Protein AF-A0A7J7RRI1-F1 (afdb_monomer)

Foldseek 3Di:
DQDPVNVVVVVVVVVPPDDWDKDWAFAQGKDKDKDFDAFFKKKKKWKAWPDDFPLFKWKWKAAPVRDTPDTDGGHRIDMDMDTRHHGGMIMIMIGNHPGDDGIIMMTMDMDIGDHPPVVCVVVVVVVVVVVVVVVVVVVVVVVVVVVVVVVVVVVVVVVVVVVVVVVVVVVVVVVVVVVVVVVVVVVVPPDD

pLDDT: mean 86.84, std 11.67, range [47.91, 97.19]

Nearest PDB structures (foldseek):
  5azw-assembly1_B  TM=9.897E-01  e=6.422E-16  Homo sapiens
  5gu5-assembly1_A  TM=8.751E-01  e=1.717E-10  Mus musculus
  7rrm-assembly2_B-2  TM=8.701E-01  e=2.330E-09  Homo sapiens
  4tlg-assembly1_A  TM=8.158E-01  e=1.418E-06  Homo sapiens
  1sfp-assembly1_A-2  TM=5.137E-01  e=2.852E-03  Bos taurus

Secondary structure (DSSP, 8-state):
---HHHHHHHHHHHHTT---EEEEE-TT-EEEEEEEE-TT-EEEEEEEEEESTTS-EEEEEE-TTS-EEEEEEEESEEEEEEE-SSSEEEEEEEE-SS--SSPEEEEEEEEE-----TTTHHHHHHHHHHHHHHHHHHHHHHHHHHHHHHHHHHHHHHHHHHHHHHHHHHHHHHHHHHHHHHHHHHHTT---

Solvent-accessible surface area (backbone atoms only — not comparable to full-atom values): 10637 Å² total; per-residue (Å²): 133,88,49,74,66,58,54,52,51,52,53,54,57,65,70,70,69,79,81,76,48,71,46,77,34,43,54,64,32,70,49,73,47,78,48,77,46,52,48,59,17,37,37,33,44,39,41,36,46,76,42,40,78,89,38,53,37,28,40,38,32,28,41,67,84,71,44,75,77,44,78,43,77,65,41,39,60,53,77,51,74,50,61,34,88,53,67,38,47,34,37,46,32,43,34,30,76,86,50,67,93,46,49,32,33,35,37,44,48,81,48,78,52,77,54,79,51,88,78,50,50,67,54,51,49,50,52,49,52,53,53,50,52,53,52,51,53,51,52,54,51,50,53,53,50,48,54,51,51,50,55,53,48,56,59,48,50,56,53,52,54,52,52,54,51,53,51,52,51,53,52,52,52,49,53,53,48,52,51,50,52,54,53,53,60,59,64,74,60,79,68,134

InterPro domains:
  IPR009038 GOLD domain [PF01105] (23-187)
  IPR009038 GOLD domain [PS50866] (30-112)
  IPR009038 GOLD domain [SM01190] (20-187)
  IPR015720 Transmembrane emp24 domain-containing protein [PTHR22811] (7-186)
  IPR036598 GOLD domain superfamily [SSF101576] (28-115)

Structure (mmCIF, N/CA/C/O backbone):
data_AF-A0A7J7RRI1-F1
#
_entry.id   AF-A0A7J7RRI1-F1
#
loop_
_atom_site.group_PDB
_atom_site.id
_atom_site.type_symbol
_atom_site.label_atom_id
_atom_site.label_alt_id
_atom_site.label_comp_id
_atom_site.label_asym_id
_atom_site.label_entity_id
_atom_site.label_seq_id
_atom_site.pdbx_PDB_ins_code
_atom_site.Cartn_x
_atom_site.Cartn_y
_atom_site.Cartn_z
_atom_site.occupancy
_atom_site.B_iso_or_equiv
_atom_site.auth_seq_id
_atom_site.auth_comp_id
_atom_site.auth_asym_id
_atom_site.auth_atom_id
_atom_site.pdbx_PDB_model_num
ATOM 1 N N . MET A 1 1 ? 6.558 -9.139 -29.303 1.00 56.22 1 MET A N 1
ATOM 2 C CA . MET A 1 1 ? 5.484 -8.358 -29.946 1.00 56.22 1 MET A CA 1
ATOM 3 C C . MET A 1 1 ? 4.219 -8.722 -29.182 1.00 56.22 1 MET A C 1
ATOM 5 O O . MET A 1 1 ? 3.696 -9.797 -29.422 1.00 56.22 1 MET A O 1
ATOM 9 N N . VAL A 1 2 ? 3.852 -7.947 -28.155 1.00 57.34 2 VAL A N 1
ATOM 10 C CA . VAL A 1 2 ? 2.664 -8.244 -27.329 1.00 57.34 2 VAL A CA 1
ATOM 11 C C . VAL A 1 2 ? 1.441 -7.952 -28.186 1.00 57.34 2 VAL A C 1
ATOM 13 O O . VAL A 1 2 ? 1.336 -6.867 -28.761 1.00 57.34 2 VAL A O 1
ATOM 16 N N . THR A 1 3 ? 0.579 -8.943 -28.365 1.00 82.62 3 THR A N 1
ATOM 17 C CA . THR A 1 3 ? -0.578 -8.817 -29.254 1.00 82.62 3 THR A CA 1
ATOM 18 C C . THR A 1 3 ? -1.669 -7.974 -28.591 1.00 82.62 3 THR A C 1
ATOM 20 O O . THR A 1 3 ? -1.826 -7.969 -27.373 1.00 82.62 3 THR A O 1
ATOM 23 N N . LEU A 1 4 ? -2.458 -7.253 -29.391 1.00 77.38 4 LEU A N 1
ATOM 24 C CA . LEU A 1 4 ? -3.583 -6.435 -28.909 1.00 77.38 4 LEU A CA 1
ATOM 25 C C . LEU A 1 4 ? -4.586 -7.259 -28.077 1.00 77.38 4 LEU A C 1
ATOM 27 O O . LEU A 1 4 ? -5.183 -6.738 -27.141 1.00 77.38 4 LEU A O 1
ATOM 31 N N . ALA A 1 5 ? -4.709 -8.556 -28.382 1.00 78.50 5 ALA A N 1
ATOM 32 C CA . ALA A 1 5 ? -5.510 -9.511 -27.623 1.00 78.50 5 ALA A CA 1
ATOM 33 C C . ALA A 1 5 ? -4.953 -9.763 -26.210 1.00 78.50 5 ALA A C 1
ATOM 35 O O . ALA A 1 5 ? -5.722 -9.762 -25.254 1.00 78.50 5 ALA A O 1
ATOM 36 N N . GLU A 1 6 ? -3.633 -9.910 -26.052 1.00 78.12 6 GLU A N 1
ATOM 37 C CA . GLU A 1 6 ? -2.996 -10.062 -24.733 1.00 78.12 6 GLU A CA 1
ATOM 38 C C . GLU A 1 6 ? -3.187 -8.812 -23.866 1.00 78.12 6 GLU A C 1
ATOM 40 O O . GLU A 1 6 ? -3.461 -8.932 -22.674 1.00 78.12 6 GLU A O 1
ATOM 45 N N . LEU A 1 7 ? -3.123 -7.616 -24.464 1.00 79.94 7 LEU A N 1
ATOM 46 C CA . LEU A 1 7 ? -3.363 -6.358 -23.750 1.00 79.94 7 LEU A CA 1
ATOM 47 C C . LEU A 1 7 ? -4.818 -6.246 -23.254 1.00 79.94 7 LEU A C 1
ATOM 49 O O . LEU A 1 7 ? -5.064 -5.784 -22.141 1.00 79.94 7 LEU A O 1
ATOM 53 N N . LEU A 1 8 ? -5.779 -6.695 -24.068 1.00 81.69 8 LEU A N 1
ATOM 54 C CA . LEU A 1 8 ? -7.211 -6.647 -23.755 1.00 81.69 8 LEU A CA 1
ATOM 55 C C . LEU A 1 8 ? -7.595 -7.658 -22.665 1.00 81.69 8 LEU A C 1
ATOM 57 O O . LEU A 1 8 ? -8.397 -7.343 -21.789 1.00 81.69 8 LEU A O 1
ATOM 61 N N . VAL A 1 9 ? -6.976 -8.843 -22.683 1.00 83.50 9 VAL A N 1
ATOM 62 C CA . VAL A 1 9 ? -7.132 -9.862 -21.634 1.00 83.50 9 VAL A CA 1
ATOM 63 C C . VAL A 1 9 ? -6.538 -9.378 -20.309 1.00 83.50 9 VAL A C 1
ATOM 65 O O . VAL A 1 9 ? -7.174 -9.545 -19.270 1.00 83.50 9 VAL A O 1
ATOM 68 N N . LEU A 1 10 ? -5.372 -8.720 -20.333 1.00 79.12 10 LEU A N 1
ATOM 69 C CA . LEU A 1 10 ? -4.776 -8.136 -19.126 1.00 79.12 10 LEU A CA 1
ATOM 70 C C . LEU A 1 10 ? -5.674 -7.049 -18.519 1.00 79.12 10 LEU A C 1
ATOM 72 O O . LEU A 1 10 ? -5.890 -7.028 -17.310 1.00 79.12 10 LEU A O 1
ATOM 76 N N . LEU A 1 11 ? -6.225 -6.168 -19.359 1.00 77.88 11 LEU A N 1
ATOM 77 C CA . LEU A 1 11 ? -7.100 -5.078 -18.923 1.00 77.88 11 LEU A CA 1
ATOM 78 C C . LEU A 1 11 ? -8.423 -5.599 -18.334 1.00 77.88 11 LEU A C 1
ATOM 80 O O . LEU A 1 11 ? -8.891 -5.085 -17.322 1.00 77.88 11 LEU A O 1
ATOM 84 N N . ALA A 1 12 ? -9.000 -6.646 -18.930 1.00 77.56 12 ALA A N 1
ATOM 85 C CA . ALA A 1 12 ? -10.197 -7.302 -18.407 1.00 77.56 12 ALA A CA 1
ATOM 86 C C . ALA A 1 12 ? -9.931 -8.025 -17.073 1.00 77.56 12 ALA A C 1
ATOM 88 O O . ALA A 1 12 ? -10.764 -7.964 -16.171 1.00 77.56 12 ALA A O 1
ATOM 89 N N . ALA A 1 13 ? -8.760 -8.653 -16.915 1.00 75.44 13 ALA A N 1
ATOM 90 C CA . ALA A 1 13 ? -8.357 -9.288 -15.660 1.00 75.44 13 ALA A CA 1
ATOM 91 C C . ALA A 1 13 ? -8.158 -8.267 -14.523 1.00 75.44 13 ALA A C 1
ATOM 93 O O . ALA A 1 13 ? -8.528 -8.541 -13.386 1.00 75.44 13 ALA A O 1
ATOM 94 N N . LEU A 1 14 ? -7.637 -7.075 -14.835 1.00 69.00 14 LEU A N 1
ATOM 95 C CA . LEU A 1 14 ? -7.469 -5.967 -13.882 1.00 69.00 14 LEU A CA 1
ATOM 96 C C . LEU A 1 14 ? -8.801 -5.371 -13.394 1.00 69.00 14 LEU A C 1
ATOM 98 O O . LEU A 1 14 ? -8.876 -4.886 -12.270 1.00 69.00 14 LEU A O 1
ATOM 102 N N . LEU A 1 15 ? -9.857 -5.406 -14.212 1.00 64.88 15 LEU A N 1
ATOM 103 C CA . LEU A 1 15 ? -11.183 -4.896 -13.834 1.00 64.88 15 LEU A CA 1
ATOM 104 C C . LEU A 1 15 ? -11.967 -5.862 -12.928 1.00 64.88 15 LEU A C 1
ATOM 106 O O . LEU A 1 15 ? -12.898 -5.439 -12.249 1.00 64.88 15 LEU A O 1
ATOM 110 N N . ALA A 1 16 ? -11.593 -7.143 -12.890 1.00 61.12 16 ALA A N 1
ATOM 111 C CA . ALA A 1 16 ? -12.317 -8.177 -12.151 1.00 61.12 16 ALA A CA 1
ATOM 112 C C . ALA A 1 16 ? -11.928 -8.287 -10.661 1.00 61.12 16 ALA A C 1
ATOM 114 O O . ALA A 1 16 ? -12.503 -9.101 -9.943 1.00 61.12 16 ALA A O 1
ATOM 115 N N . THR A 1 17 ? -10.958 -7.504 -10.176 1.00 57.72 17 THR A N 1
ATOM 116 C CA . THR A 1 17 ? -10.368 -7.695 -8.835 1.00 57.72 17 THR A CA 1
ATOM 117 C C . THR A 1 17 ? -10.965 -6.827 -7.726 1.00 57.72 17 THR A C 1
ATOM 119 O O . THR A 1 17 ? -10.459 -6.847 -6.607 1.00 57.72 17 THR A O 1
ATOM 122 N N . ALA A 1 18 ? -12.035 -6.072 -7.981 1.00 58.81 18 ALA A N 1
ATOM 123 C CA . ALA A 1 18 ? -12.697 -5.287 -6.939 1.00 58.81 18 ALA A CA 1
ATOM 124 C C . ALA A 1 18 ? -13.813 -6.105 -6.264 1.00 58.81 18 ALA A C 1
ATOM 126 O O . ALA A 1 18 ? -14.978 -6.029 -6.645 1.00 58.81 18 ALA A O 1
ATOM 127 N N . SER A 1 19 ? -13.446 -6.909 -5.264 1.00 58.34 19 SER A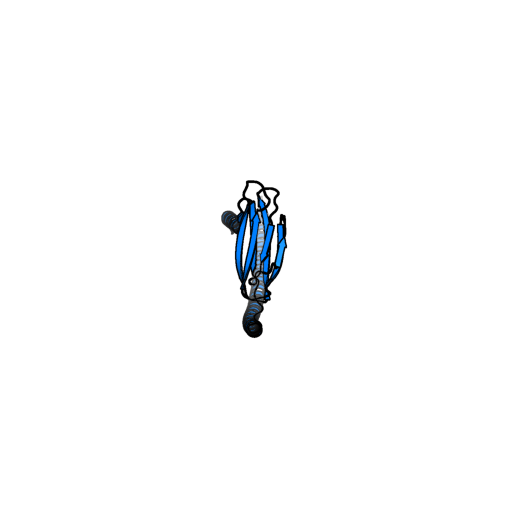 N 1
ATOM 128 C CA . SER A 1 19 ? -14.403 -7.572 -4.370 1.00 58.34 19 SER A CA 1
ATOM 129 C C . SER A 1 19 ? -14.669 -6.671 -3.164 1.00 58.34 19 SER A C 1
ATOM 131 O O . SER A 1 19 ? -13.837 -6.594 -2.263 1.00 58.34 19 SER A O 1
ATOM 133 N N . GLY A 1 20 ? -15.810 -5.985 -3.148 1.00 64.50 20 GLY A N 1
ATOM 134 C CA . GLY A 1 20 ? -16.337 -5.329 -1.947 1.00 64.50 20 GLY A CA 1
ATOM 135 C C . GLY A 1 20 ? -17.269 -6.276 -1.194 1.00 64.50 20 GLY A C 1
ATOM 136 O O . GLY A 1 20 ? -18.023 -7.019 -1.825 1.00 64.50 20 GLY A O 1
ATOM 137 N N . TYR A 1 21 ? -17.231 -6.270 0.139 1.00 77.31 21 TYR A N 1
ATOM 138 C CA . TYR A 1 21 ? -18.253 -6.957 0.927 1.00 77.31 21 TYR A CA 1
ATOM 139 C C . TYR A 1 21 ? -19.493 -6.073 0.999 1.00 77.31 21 TYR A C 1
ATOM 141 O O . TYR A 1 21 ? -19.416 -4.931 1.449 1.00 77.31 21 TYR A O 1
ATOM 149 N N . PHE A 1 22 ? -20.626 -6.614 0.557 1.00 88.62 22 PHE A N 1
ATOM 150 C CA . PHE A 1 22 ? -21.933 -5.979 0.671 1.00 88.62 22 PHE A CA 1
ATOM 151 C C . PHE A 1 22 ? -22.800 -6.804 1.610 1.00 88.62 22 PHE A C 1
ATOM 153 O O . PHE A 1 22 ? -22.872 -8.027 1.480 1.00 88.62 22 PHE A O 1
ATOM 160 N N . VAL A 1 23 ? -23.479 -6.133 2.533 1.00 92.38 23 VAL A N 1
ATOM 161 C CA . VAL A 1 23 ? -24.484 -6.744 3.402 1.00 92.38 23 VAL A CA 1
ATOM 162 C C . VAL A 1 23 ? -25.810 -6.019 3.226 1.00 92.38 23 VAL A C 1
ATOM 164 O O . VAL A 1 23 ? -25.856 -4.790 3.189 1.00 92.38 23 VAL A O 1
ATOM 167 N N . SER A 1 24 ? -26.887 -6.789 3.092 1.00 92.06 24 SER A N 1
ATOM 168 C CA . SER A 1 24 ? -28.255 -6.280 3.104 1.00 92.06 24 SER A CA 1
ATOM 169 C C . SER A 1 24 ? -28.819 -6.385 4.519 1.00 92.06 24 SER A C 1
ATOM 171 O O . SER A 1 24 ? -29.001 -7.493 5.016 1.00 92.06 24 SER A O 1
ATOM 173 N N . ILE A 1 25 ? -29.104 -5.251 5.157 1.00 92.94 25 ILE A N 1
ATOM 174 C CA . ILE A 1 25 ? -29.747 -5.192 6.472 1.00 92.94 25 ILE A CA 1
ATOM 175 C C . ILE A 1 25 ? -31.236 -4.902 6.284 1.00 92.94 25 ILE A C 1
ATOM 177 O O . ILE A 1 25 ? -31.615 -3.815 5.831 1.00 92.94 25 ILE A O 1
ATOM 181 N N . ASP A 1 26 ? -32.081 -5.862 6.651 1.00 91.25 26 ASP A N 1
ATOM 182 C CA . ASP A 1 26 ? -33.537 -5.732 6.587 1.00 91.25 26 ASP A CA 1
ATOM 183 C C . ASP A 1 26 ? -34.076 -4.607 7.486 1.00 91.25 26 ASP A C 1
ATOM 185 O O . ASP A 1 26 ? -33.399 -4.079 8.373 1.00 91.25 26 ASP A O 1
ATOM 189 N N . ALA A 1 27 ? -35.326 -4.202 7.253 1.00 88.75 27 ALA A N 1
ATOM 190 C CA . ALA A 1 27 ? -35.983 -3.202 8.086 1.00 88.75 27 ALA A CA 1
ATOM 191 C C . ALA A 1 27 ? -36.083 -3.691 9.541 1.00 88.75 27 ALA A C 1
ATOM 193 O O . ALA A 1 27 ? -36.594 -4.777 9.806 1.00 88.75 27 ALA A O 1
ATOM 194 N N . HIS A 1 28 ? -35.614 -2.868 10.482 1.00 87.81 28 HIS A N 1
ATOM 195 C CA . HIS A 1 28 ? -35.584 -3.166 11.921 1.00 87.81 28 HIS A CA 1
ATOM 196 C C . HIS A 1 28 ? -34.698 -4.363 12.303 1.00 87.81 28 HIS A C 1
ATOM 198 O O . HIS A 1 28 ? -34.799 -4.863 13.424 1.00 87.81 28 HIS A O 1
ATOM 204 N N . ALA A 1 29 ? -33.815 -4.794 11.400 1.00 91.12 29 ALA A N 1
ATOM 205 C CA . ALA A 1 29 ? -32.800 -5.800 11.668 1.00 91.12 29 ALA A CA 1
ATOM 206 C C . ALA A 1 29 ? -31.446 -5.157 12.013 1.00 91.12 29 ALA A C 1
ATOM 208 O O . ALA A 1 29 ? -31.208 -3.963 11.792 1.00 91.12 29 ALA A O 1
ATOM 209 N N . GLU A 1 30 ? -30.562 -5.977 12.572 1.00 92.81 30 GLU A N 1
ATOM 210 C CA . GLU A 1 30 ? -29.178 -5.644 12.887 1.00 92.81 30 GLU A CA 1
ATOM 211 C C . GLU A 1 30 ? -28.296 -6.817 12.454 1.00 92.81 30 GLU A C 1
ATOM 213 O O . GLU A 1 30 ? -28.550 -7.953 12.849 1.00 92.81 30 GLU A O 1
ATOM 218 N N . GLU A 1 31 ? -27.275 -6.535 11.648 1.00 94.81 31 GLU A N 1
ATOM 219 C CA . GLU A 1 31 ? -26.305 -7.524 11.173 1.00 94.81 31 GLU A CA 1
ATOM 220 C C . GLU A 1 31 ? -24.954 -7.272 11.834 1.00 94.81 31 GLU A C 1
ATOM 222 O O . GLU A 1 31 ? -24.456 -6.144 11.828 1.00 94.81 31 GLU A O 1
ATOM 227 N N . CYS A 1 32 ? -24.360 -8.319 12.410 1.00 95.25 32 CYS A N 1
ATOM 228 C CA . CYS A 1 32 ? -23.135 -8.209 13.197 1.00 95.25 32 CYS A CA 1
ATOM 229 C C . CYS A 1 32 ? -22.028 -9.130 12.680 1.00 95.25 32 CYS A C 1
ATOM 231 O O . CYS A 1 32 ? -22.229 -10.326 12.473 1.00 95.25 32 CYS A O 1
ATOM 233 N N . PHE A 1 33 ? -20.826 -8.572 12.589 1.00 95.31 33 PHE A N 1
ATOM 234 C CA . PHE A 1 33 ? -19.598 -9.251 12.196 1.00 95.31 33 PHE A CA 1
ATOM 235 C C . PHE A 1 33 ? -18.647 -9.342 13.385 1.00 95.31 33 PHE A C 1
ATOM 237 O O . PHE A 1 33 ? -18.590 -8.438 14.221 1.00 95.31 33 PHE A O 1
ATOM 244 N N . PHE A 1 34 ? -17.907 -10.444 13.472 1.00 94.88 34 PHE A N 1
ATOM 245 C CA . PHE A 1 34 ? -17.096 -10.780 14.636 1.00 94.88 34 PHE A CA 1
ATOM 246 C C . PHE A 1 34 ? -15.657 -11.039 14.224 1.00 94.88 34 PHE A C 1
ATOM 248 O O . PHE A 1 34 ? -15.413 -11.901 13.387 1.00 94.88 34 PHE A O 1
ATOM 255 N N . GLU A 1 35 ? -14.716 -10.361 14.876 1.00 94.19 35 GLU A N 1
ATOM 256 C CA . GLU A 1 35 ? -13.288 -10.556 14.637 1.00 94.19 35 GLU A CA 1
ATOM 257 C C . GLU A 1 35 ? -12.541 -10.820 15.933 1.00 94.19 35 GLU A C 1
ATOM 259 O O . GLU A 1 35 ? -12.689 -10.094 16.918 1.00 94.19 35 GLU A O 1
ATOM 264 N N . ARG A 1 36 ? -11.728 -11.879 15.945 1.00 93.75 36 ARG A N 1
ATOM 265 C CA . ARG A 1 36 ? -10.943 -12.264 17.118 1.00 93.75 36 ARG A CA 1
ATOM 266 C C . ARG A 1 36 ? -9.516 -11.765 16.970 1.00 93.75 36 ARG A C 1
ATOM 268 O O . ARG A 1 36 ? -8.773 -12.255 16.126 1.00 93.75 36 ARG A O 1
ATOM 275 N N . VAL A 1 37 ? -9.116 -10.853 17.849 1.00 93.00 37 VAL A N 1
ATOM 276 C CA . VAL A 1 37 ? -7.788 -10.231 17.817 1.00 93.00 37 VAL A CA 1
ATOM 277 C C . VAL A 1 37 ? -7.121 -10.248 19.188 1.00 93.00 37 VAL A C 1
ATOM 279 O O . VAL A 1 37 ? -7.765 -10.422 20.225 1.00 93.00 37 VAL A O 1
ATOM 282 N N . THR A 1 38 ? -5.804 -10.077 19.184 1.00 91.25 38 THR A N 1
ATOM 283 C CA . THR A 1 38 ? -4.992 -9.885 20.390 1.00 91.25 38 THR A CA 1
ATOM 284 C C . THR A 1 38 ? -4.903 -8.404 20.756 1.00 91.25 38 THR A C 1
ATOM 286 O O . THR A 1 38 ? -5.062 -7.527 19.904 1.00 91.25 38 THR A O 1
ATOM 289 N N . SER A 1 39 ? -4.606 -8.103 22.012 1.00 89.50 39 SER A N 1
ATOM 290 C CA . SER A 1 39 ? -4.399 -6.754 22.525 1.00 89.50 39 SER A CA 1
ATOM 291 C C . SER A 1 39 ? -3.280 -6.048 21.754 1.00 89.50 39 SER A C 1
ATOM 293 O O . SER A 1 39 ? -2.279 -6.650 21.362 1.00 89.50 39 SER A O 1
ATOM 295 N N . GLY A 1 40 ? -3.477 -4.761 21.479 1.00 86.75 40 GLY A N 1
ATOM 296 C CA . GLY A 1 40 ? -2.564 -3.926 20.700 1.00 86.75 40 GLY A CA 1
ATOM 297 C C . GLY A 1 40 ? -2.714 -4.039 19.179 1.00 86.75 40 GLY A C 1
ATOM 298 O O . GLY A 1 40 ? -2.123 -3.232 18.462 1.00 86.75 40 GLY A O 1
ATOM 299 N N . THR A 1 41 ? -3.519 -4.977 18.670 1.00 90.50 41 THR A N 1
ATOM 300 C CA . THR A 1 41 ? -3.803 -5.097 17.229 1.00 90.50 41 THR A CA 1
ATOM 301 C C . THR A 1 41 ? -4.610 -3.895 16.747 1.00 90.50 41 THR A C 1
ATOM 303 O O . THR A 1 41 ? -5.634 -3.557 17.342 1.00 90.50 41 THR A O 1
ATOM 306 N N . LYS A 1 42 ? -4.174 -3.233 15.672 1.00 91.69 42 LYS A N 1
ATOM 307 C CA . LYS A 1 42 ? -4.946 -2.142 15.058 1.00 91.69 42 LYS A CA 1
ATOM 308 C C . LYS A 1 42 ? -6.043 -2.721 14.178 1.00 91.69 42 LYS A C 1
ATOM 310 O O . LYS A 1 42 ? -5.749 -3.547 13.329 1.00 91.69 42 LYS A O 1
ATOM 315 N N . MET A 1 43 ? -7.273 -2.265 14.351 1.00 93.75 43 MET A N 1
ATOM 316 C CA . MET A 1 43 ? -8.411 -2.621 13.510 1.00 93.75 43 MET A CA 1
ATOM 317 C C . MET A 1 43 ? -8.967 -1.371 12.834 1.00 93.75 43 MET A C 1
ATOM 319 O O . MET A 1 43 ? -8.997 -0.294 13.435 1.00 93.75 43 MET A O 1
ATOM 323 N N . GLY A 1 44 ? -9.393 -1.512 11.585 1.00 93.75 44 GLY A N 1
ATOM 324 C CA . GLY A 1 44 ? -10.027 -0.474 10.787 1.00 93.75 44 GLY A CA 1
ATOM 325 C C . GLY A 1 44 ? -11.386 -0.937 10.280 1.00 93.75 44 GLY A C 1
ATOM 326 O O . GLY A 1 44 ? -11.487 -2.030 9.749 1.00 93.75 44 GLY A O 1
ATOM 327 N N . LEU A 1 45 ? -12.416 -0.110 10.421 1.00 94.94 45 LEU A N 1
ATOM 328 C CA . LEU A 1 45 ? -13.698 -0.261 9.745 1.00 94.94 45 LEU A CA 1
ATOM 329 C C . LEU A 1 45 ? -13.841 0.872 8.732 1.00 94.94 45 LEU A C 1
ATOM 331 O O . LEU A 1 45 ? -13.735 2.044 9.098 1.00 94.94 45 LEU A O 1
ATOM 335 N N . ILE A 1 46 ? -14.105 0.530 7.480 1.00 94.81 46 ILE A N 1
ATOM 336 C CA . ILE A 1 46 ? -14.537 1.472 6.446 1.00 94.81 46 ILE A CA 1
ATOM 337 C C . ILE A 1 46 ? -15.915 1.015 5.998 1.00 94.81 46 ILE A C 1
ATOM 339 O O . ILE A 1 46 ? -16.078 -0.164 5.696 1.00 94.81 46 ILE A O 1
ATOM 343 N N . PHE A 1 47 ? -16.893 1.913 5.963 1.00 95.00 47 PHE A N 1
ATOM 344 C CA . PHE A 1 47 ? -18.229 1.587 5.476 1.00 95.00 47 PHE A CA 1
ATOM 345 C C . PHE A 1 47 ? -18.831 2.728 4.658 1.00 95.00 47 PHE A C 1
ATOM 347 O O . PHE A 1 47 ? -18.517 3.902 4.872 1.00 95.00 47 PHE A O 1
ATOM 354 N N . GLU A 1 48 ? -19.713 2.365 3.735 1.00 95.00 48 GLU A N 1
ATOM 355 C CA . GLU A 1 48 ? -20.480 3.274 2.892 1.00 95.00 48 GLU A CA 1
ATOM 356 C C . GLU A 1 48 ? -21.837 2.643 2.558 1.00 95.00 48 GLU A C 1
ATOM 358 O O . GLU A 1 48 ? -21.919 1.478 2.160 1.00 95.00 48 GLU A O 1
ATOM 363 N N . VAL A 1 49 ? -22.918 3.401 2.739 1.00 93.19 49 VAL A N 1
ATOM 364 C CA . VAL A 1 49 ? -24.269 2.956 2.386 1.00 93.19 49 VAL A CA 1
ATOM 365 C C . VAL A 1 49 ? -24.452 3.098 0.876 1.00 93.19 49 VAL A C 1
ATOM 367 O O . VAL A 1 49 ? -24.482 4.207 0.348 1.00 93.19 49 VAL A O 1
ATOM 370 N N . ALA A 1 50 ? -24.580 1.970 0.179 1.00 91.12 50 ALA A N 1
ATOM 371 C CA . ALA A 1 50 ? -24.734 1.934 -1.271 1.00 91.12 50 ALA A CA 1
ATOM 372 C C . ALA A 1 50 ? -26.179 2.229 -1.701 1.00 91.12 50 ALA A C 1
ATOM 374 O O . ALA A 1 50 ? -26.403 2.952 -2.670 1.00 91.12 50 ALA A O 1
ATOM 375 N N . GLU A 1 51 ? -27.166 1.672 -0.989 1.00 88.62 51 GLU A N 1
ATOM 376 C CA . GLU A 1 51 ? -28.578 1.791 -1.366 1.00 88.62 51 GLU A CA 1
ATOM 377 C C . GLU A 1 51 ? -29.523 1.661 -0.156 1.00 88.62 51 GLU A C 1
ATOM 379 O O . GLU A 1 51 ? -29.214 0.975 0.821 1.00 88.62 51 GLU A O 1
ATOM 384 N N . GLY A 1 52 ? -30.6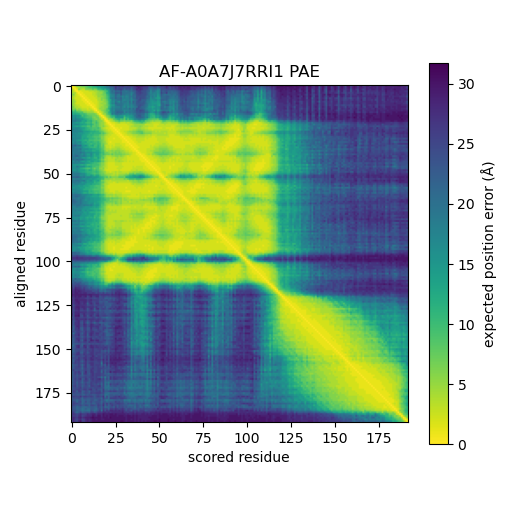99 2.297 -0.240 1.00 83.50 52 GLY A N 1
ATOM 385 C CA . GLY A 1 52 ? -31.805 2.153 0.717 1.00 83.50 52 GLY A CA 1
ATOM 386 C C . GLY A 1 52 ? -32.112 3.401 1.562 1.00 83.50 52 GLY A C 1
ATOM 387 O O . GLY A 1 52 ? -31.224 4.063 2.100 1.00 83.50 52 GLY A O 1
ATOM 388 N N . GLY A 1 53 ? -33.406 3.706 1.729 1.00 81.81 53 GLY A N 1
ATOM 389 C CA . GLY A 1 53 ? -33.905 4.764 2.621 1.00 81.81 53 GLY A CA 1
ATOM 390 C C . GLY A 1 53 ? -33.276 6.150 2.401 1.00 81.81 53 GLY A C 1
ATOM 391 O O . GLY A 1 53 ? -33.266 6.665 1.286 1.00 81.81 53 GLY A O 1
ATOM 392 N N . PHE A 1 54 ? -32.777 6.760 3.484 1.00 83.75 54 PHE A N 1
ATOM 393 C CA . PHE A 1 54 ? -32.078 8.055 3.479 1.00 83.75 54 PHE A CA 1
ATOM 394 C C . PHE A 1 54 ? -30.552 7.924 3.330 1.00 83.75 54 PHE A C 1
ATOM 396 O O . PHE A 1 54 ? -29.842 8.892 3.590 1.00 83.75 54 PHE A O 1
ATOM 403 N N . LEU A 1 55 ? -30.053 6.748 2.921 1.00 88.38 55 LEU A N 1
ATOM 404 C CA . LEU A 1 55 ? -28.621 6.444 2.819 1.00 88.38 55 LEU A CA 1
ATOM 405 C C . LEU A 1 55 ? -27.861 6.645 4.143 1.00 88.38 55 LEU A C 1
ATOM 407 O O . LEU A 1 55 ? -26.721 7.090 4.149 1.00 88.38 55 LEU A O 1
ATOM 411 N N . ASP A 1 56 ? -28.504 6.335 5.267 1.00 91.00 56 ASP A N 1
ATOM 412 C CA . ASP A 1 56 ? -27.937 6.388 6.615 1.00 91.00 56 ASP A CA 1
ATOM 413 C C . ASP A 1 56 ? -27.900 4.987 7.251 1.00 91.00 56 ASP A C 1
ATOM 415 O O . ASP A 1 56 ? -28.683 4.119 6.882 1.00 91.00 56 ASP A O 1
ATOM 419 N N . ILE A 1 57 ? -27.015 4.717 8.204 1.00 92.50 57 ILE A N 1
ATOM 420 C CA . ILE A 1 57 ? -27.024 3.477 8.993 1.00 92.50 57 ILE A CA 1
ATOM 421 C C . ILE A 1 57 ? -26.505 3.752 10.405 1.00 92.50 57 ILE A C 1
ATOM 423 O O . ILE A 1 57 ? -25.698 4.661 10.607 1.00 92.50 57 ILE A O 1
ATOM 427 N N . ASP A 1 58 ? -26.985 2.985 11.383 1.00 93.94 58 ASP A N 1
ATOM 428 C CA . ASP A 1 58 ? -26.442 3.026 12.737 1.00 93.94 58 ASP A CA 1
ATOM 429 C C . ASP A 1 58 ? -25.312 1.995 12.845 1.00 93.94 58 ASP A C 1
ATOM 431 O O . ASP A 1 58 ? -25.508 0.821 12.516 1.00 93.94 58 ASP A O 1
ATOM 435 N N . VAL A 1 59 ? -24.136 2.424 13.297 1.00 95.00 59 VAL A N 1
ATOM 436 C CA . VAL A 1 59 ? -22.943 1.581 13.441 1.00 95.00 59 VAL A CA 1
ATOM 437 C C . VAL A 1 59 ? -22.552 1.501 14.905 1.00 95.00 59 VAL A C 1
ATOM 439 O O . VAL A 1 59 ? -22.340 2.521 15.560 1.00 95.00 59 VAL A O 1
ATOM 442 N N . GLU A 1 60 ? -22.395 0.285 15.419 1.00 95.50 60 GLU A N 1
ATOM 443 C CA . GLU A 1 60 ? -21.950 0.046 16.789 1.00 95.50 60 GLU A CA 1
ATOM 444 C C . GLU A 1 60 ? -20.776 -0.935 16.808 1.00 95.50 60 GLU A C 1
ATOM 446 O O . GLU A 1 60 ? -20.836 -2.026 16.241 1.00 95.50 60 GLU A O 1
ATOM 451 N N . ILE A 1 61 ? -19.691 -0.544 17.476 1.00 96.12 61 ILE A N 1
ATOM 452 C CA . ILE A 1 61 ? -18.514 -1.388 17.682 1.00 96.12 61 ILE A CA 1
ATOM 453 C C . ILE A 1 61 ? -18.401 -1.673 19.172 1.00 96.12 61 ILE A C 1
ATOM 455 O O . ILE A 1 61 ? -18.192 -0.760 19.975 1.00 96.12 61 ILE A O 1
ATOM 459 N N . THR A 1 62 ? -18.492 -2.945 19.543 1.00 96.12 62 THR A N 1
ATOM 460 C CA . THR A 1 62 ? -18.384 -3.396 20.934 1.00 96.12 62 THR A CA 1
ATOM 461 C C . THR A 1 62 ? -17.182 -4.306 21.119 1.00 96.12 62 THR A C 1
ATOM 463 O O . THR A 1 62 ? -16.933 -5.201 20.308 1.00 96.12 62 THR A O 1
ATOM 466 N N . GLY A 1 63 ? -16.453 -4.089 22.209 1.00 93.88 63 GLY A N 1
ATOM 467 C CA . GLY A 1 63 ? -15.360 -4.953 22.628 1.00 93.88 63 GLY A CA 1
ATOM 468 C C . GLY A 1 63 ? -15.827 -6.275 23.248 1.00 93.88 63 GLY A C 1
ATOM 469 O O . GLY A 1 63 ? -17.014 -6.445 23.543 1.00 93.88 63 GLY A O 1
ATOM 470 N N . PRO A 1 64 ? -14.889 -7.200 23.509 1.00 94.69 64 PRO A N 1
ATOM 471 C CA . PRO A 1 64 ? -15.170 -8.488 24.157 1.00 94.69 64 PRO A CA 1
ATOM 472 C C . PRO A 1 64 ? -15.679 -8.359 25.604 1.00 94.69 64 PRO A C 1
ATOM 474 O O . PRO A 1 64 ? -16.267 -9.291 26.143 1.00 94.69 64 PRO A O 1
ATOM 477 N N . ASP A 1 65 ? -15.482 -7.201 26.230 1.00 93.56 65 ASP A N 1
ATOM 478 C CA . ASP A 1 65 ? -16.015 -6.804 27.535 1.00 93.56 65 ASP A CA 1
ATOM 479 C C . ASP A 1 65 ? -17.442 -6.226 27.468 1.00 93.56 65 ASP A C 1
ATOM 481 O O . ASP A 1 65 ? -17.948 -5.723 28.470 1.00 93.56 65 ASP A O 1
ATOM 485 N N . ASN A 1 66 ? -18.101 -6.278 26.302 1.00 90.81 66 ASN A N 1
ATOM 486 C CA . ASN A 1 66 ? -19.371 -5.600 26.007 1.00 90.81 66 ASN A CA 1
ATOM 487 C C . ASN A 1 66 ? -19.317 -4.074 26.180 1.00 90.81 66 ASN A C 1
ATOM 489 O O . ASN A 1 66 ? -20.353 -3.416 26.296 1.00 90.81 66 ASN A O 1
ATOM 493 N N . LYS A 1 67 ? -18.120 -3.482 26.183 1.00 91.25 67 LYS A N 1
ATOM 494 C CA . LYS A 1 67 ? -17.970 -2.031 26.213 1.00 91.25 67 LYS A CA 1
ATOM 495 C C . LYS A 1 67 ? -18.092 -1.476 24.796 1.00 91.25 67 LYS A C 1
ATOM 497 O O . LYS A 1 67 ? -17.378 -1.912 23.893 1.00 91.25 67 LYS A O 1
ATOM 502 N N . GLY A 1 68 ? -18.977 -0.498 24.610 1.00 91.94 68 GLY A N 1
ATOM 503 C CA . GLY A 1 68 ? -19.078 0.258 23.361 1.00 91.94 68 GLY A CA 1
ATOM 504 C C . GLY A 1 68 ? -17.812 1.083 23.132 1.00 91.94 68 GLY A C 1
ATOM 505 O O . GLY A 1 68 ? -17.452 1.919 23.960 1.00 91.94 68 GLY A O 1
ATOM 506 N N . ILE A 1 69 ? -17.123 0.816 22.028 1.00 93.69 69 ILE A N 1
ATOM 507 C CA . ILE A 1 69 ? -15.911 1.522 21.592 1.00 93.69 69 ILE A CA 1
ATOM 508 C C . ILE A 1 69 ? -16.301 2.682 20.691 1.00 93.69 69 ILE A C 1
ATOM 510 O O . ILE A 1 69 ? -15.766 3.782 20.812 1.00 93.69 69 ILE A O 1
ATOM 514 N N . TYR A 1 70 ? -17.247 2.421 19.796 1.00 94.56 70 TYR A N 1
ATOM 515 C CA . TYR A 1 70 ? -17.760 3.396 18.861 1.00 94.56 70 TYR A CA 1
ATOM 516 C C . TYR A 1 70 ? -19.261 3.202 18.687 1.00 94.56 70 TYR A C 1
ATOM 518 O O . TYR A 1 70 ? -19.749 2.071 18.659 1.00 94.56 70 TYR A O 1
ATOM 526 N N . LYS A 1 71 ? -19.972 4.320 18.572 1.00 94.56 71 LYS A N 1
ATOM 527 C CA . LYS A 1 71 ? -21.387 4.357 18.240 1.00 94.56 71 LYS A CA 1
ATOM 528 C C . LYS A 1 71 ? -21.638 5.571 17.352 1.00 94.56 71 LYS A C 1
ATOM 530 O O . LYS A 1 71 ? -21.442 6.698 17.805 1.00 94.56 71 LYS A O 1
ATOM 535 N N . GLY A 1 72 ? -22.041 5.317 16.116 1.00 93.44 72 GLY A N 1
ATOM 536 C CA . GLY A 1 72 ? -22.452 6.319 15.142 1.00 93.44 72 GLY A CA 1
ATOM 537 C C . GLY A 1 72 ? -23.922 6.126 14.818 1.00 93.44 72 GLY A C 1
ATOM 538 O O . GLY A 1 72 ? -24.311 5.047 14.382 1.00 93.44 72 GLY A O 1
ATOM 539 N N . ASP A 1 73 ? -24.734 7.152 15.046 1.00 92.44 73 ASP A N 1
ATOM 540 C CA . ASP A 1 73 ? -26.152 7.134 14.693 1.00 92.44 73 ASP A CA 1
ATOM 541 C C . ASP A 1 73 ? -26.335 7.880 13.359 1.00 92.44 73 ASP A C 1
ATOM 543 O O . ASP A 1 73 ? -25.884 9.020 13.216 1.00 92.44 73 ASP A O 1
ATOM 547 N N . ARG A 1 74 ? -27.033 7.261 12.400 1.00 89.75 74 ARG A N 1
ATOM 548 C CA . ARG A 1 74 ? -27.372 7.835 11.081 1.00 89.75 74 ARG A CA 1
ATOM 549 C C . ARG A 1 74 ? -26.182 8.338 10.246 1.00 89.75 74 ARG A C 1
ATOM 551 O O . ARG A 1 74 ? -26.223 9.438 9.691 1.00 89.75 74 ARG A O 1
ATOM 558 N N . GLU A 1 75 ? -25.146 7.520 10.103 1.00 92.88 75 GLU A N 1
ATOM 559 C CA . GLU A 1 75 ? -23.995 7.834 9.249 1.00 92.88 75 GLU A CA 1
ATOM 560 C C . GLU A 1 75 ? -24.166 7.251 7.841 1.00 92.88 75 GLU A C 1
ATOM 562 O O . GLU A 1 75 ? -24.621 6.121 7.682 1.00 92.88 75 GLU A O 1
ATOM 567 N N . SER A 1 76 ? -23.801 8.006 6.803 1.00 92.69 76 SER A N 1
ATOM 568 C CA . SER A 1 76 ? -23.837 7.528 5.412 1.00 92.69 76 SER A CA 1
ATOM 569 C C . SER A 1 76 ? -22.545 6.835 4.985 1.00 92.69 76 SER A C 1
ATOM 571 O O . SER A 1 76 ? -22.563 5.882 4.207 1.00 92.69 76 SER A O 1
ATOM 573 N N . SER A 1 77 ? -21.412 7.297 5.505 1.00 95.00 77 SER A N 1
ATOM 574 C CA . SER A 1 77 ? -20.107 6.672 5.336 1.00 95.00 77 SER A CA 1
ATOM 575 C C . SER A 1 77 ? -19.181 7.060 6.481 1.00 95.00 77 SER A C 1
ATOM 577 O O . SER A 1 77 ? -19.377 8.080 7.147 1.00 95.00 77 SER A O 1
ATOM 579 N N . GLY A 1 78 ? -18.156 6.246 6.717 1.00 93.38 78 GLY A N 1
ATOM 580 C CA . GLY A 1 78 ? -17.211 6.488 7.796 1.00 93.38 78 GLY A CA 1
ATOM 581 C C . GLY A 1 78 ? -15.971 5.612 7.712 1.00 93.38 78 GLY A C 1
ATOM 582 O O . GLY A 1 78 ? -15.979 4.523 7.136 1.00 93.38 78 GLY A O 1
ATOM 583 N N . LYS A 1 79 ? -14.882 6.105 8.309 1.00 94.69 79 LYS A N 1
ATOM 584 C CA . LYS A 1 79 ? -13.643 5.353 8.512 1.00 94.69 79 LYS A CA 1
ATOM 585 C C . LYS A 1 79 ? -13.215 5.466 9.966 1.00 94.69 79 LYS A C 1
ATOM 587 O O . LYS A 1 79 ? -12.870 6.549 10.433 1.00 94.69 79 LYS A O 1
ATOM 592 N N . TYR A 1 80 ? -13.157 4.328 10.642 1.00 93.81 80 TYR A N 1
ATOM 593 C CA . TYR A 1 80 ? -12.814 4.231 12.052 1.00 93.81 80 TYR A CA 1
ATOM 594 C C . TYR A 1 80 ? -11.638 3.293 12.244 1.00 93.81 80 TYR A C 1
ATOM 596 O O . TYR A 1 80 ? -11.695 2.131 11.868 1.00 93.81 80 TYR A O 1
ATOM 604 N N . THR A 1 81 ? -10.553 3.785 12.837 1.00 93.44 81 THR A N 1
ATOM 605 C CA . THR A 1 81 ? -9.389 2.965 13.186 1.00 93.44 81 THR A CA 1
ATOM 606 C C . THR A 1 81 ? -9.138 3.052 14.680 1.00 93.44 81 THR A C 1
ATOM 608 O O . 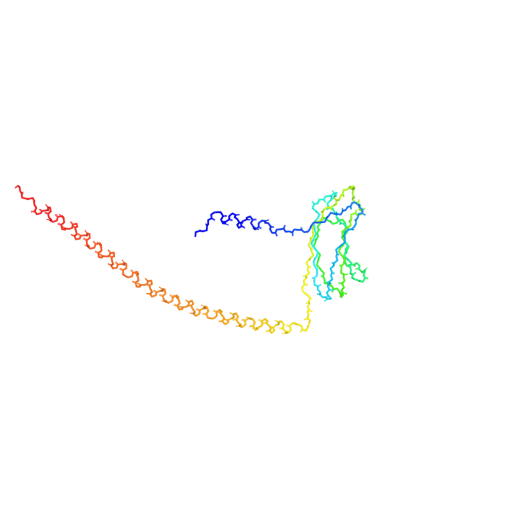THR A 1 81 ? -9.015 4.146 15.226 1.00 93.44 81 THR A O 1
ATOM 611 N N . PHE A 1 82 ? -9.036 1.905 15.339 1.00 92.50 82 PHE A N 1
ATOM 612 C CA . PHE A 1 82 ? -8.782 1.807 16.773 1.00 92.50 82 PHE A CA 1
ATOM 613 C C . PHE A 1 82 ? -7.839 0.639 17.072 1.00 92.50 82 PHE A C 1
ATOM 615 O O . PHE A 1 82 ? -7.597 -0.216 16.225 1.00 92.50 82 PHE A O 1
ATOM 622 N N . ALA A 1 83 ? -7.254 0.619 18.267 1.00 91.75 83 ALA A N 1
ATOM 623 C CA . ALA A 1 83 ? -6.424 -0.492 18.724 1.00 91.75 83 ALA A CA 1
ATOM 624 C C . ALA A 1 83 ? -7.214 -1.356 19.712 1.00 91.75 83 ALA A C 1
ATOM 626 O O . ALA A 1 83 ? -7.915 -0.822 20.573 1.00 91.75 83 ALA A O 1
ATOM 627 N N . ALA A 1 84 ? -7.085 -2.676 19.600 1.00 92.88 84 ALA A N 1
ATOM 628 C CA . ALA A 1 84 ? -7.687 -3.622 20.525 1.00 92.88 84 ALA A CA 1
ATOM 629 C C . ALA A 1 84 ? -7.127 -3.407 21.939 1.00 92.88 84 ALA A C 1
ATOM 631 O O . ALA A 1 84 ? -5.931 -3.575 22.176 1.00 92.88 84 ALA A O 1
ATOM 632 N N . HIS A 1 85 ? -7.979 -3.020 22.888 1.00 91.00 85 HIS A N 1
ATOM 633 C CA . HIS A 1 85 ? -7.597 -2.837 24.290 1.00 91.00 85 HIS A CA 1
ATOM 634 C C . HIS A 1 85 ? -7.315 -4.159 25.007 1.00 91.00 85 HIS A C 1
ATOM 636 O O . HIS A 1 85 ? -6.507 -4.190 25.932 1.00 91.00 85 HIS A O 1
ATOM 642 N N . MET A 1 86 ? -7.938 -5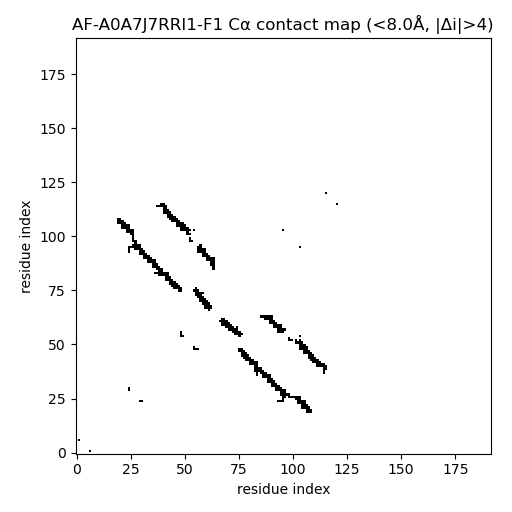.255 24.579 1.00 91.19 86 MET A N 1
ATOM 643 C CA . MET A 1 86 ? -7.791 -6.568 25.201 1.00 91.19 86 MET A CA 1
ATOM 644 C C . MET A 1 86 ? -7.963 -7.694 24.183 1.00 91.19 86 MET A C 1
ATOM 646 O O . MET A 1 86 ? -8.541 -7.502 23.116 1.00 91.19 86 MET A O 1
ATOM 650 N N . ASP A 1 87 ? -7.474 -8.877 24.536 1.00 93.12 87 ASP A N 1
ATOM 651 C CA . ASP A 1 87 ? -7.632 -10.080 23.726 1.00 93.12 87 ASP A CA 1
ATOM 652 C C . ASP A 1 87 ? -9.097 -10.523 23.734 1.00 93.12 87 ASP A C 1
ATOM 654 O O . ASP A 1 87 ? -9.706 -10.683 24.796 1.00 93.12 87 ASP A O 1
ATOM 658 N N . GLY A 1 88 ? -9.664 -10.775 22.557 1.00 93.94 88 GLY A N 1
ATOM 659 C CA . GLY A 1 88 ? -11.020 -11.297 22.458 1.00 93.94 88 GLY A CA 1
ATOM 660 C C . GLY A 1 88 ? -11.686 -11.027 21.120 1.00 93.94 88 GLY A C 1
ATOM 661 O O . GLY A 1 88 ? -11.044 -10.643 20.144 1.00 93.94 88 GLY A O 1
ATOM 662 N N . THR A 1 89 ? -12.992 -11.279 21.087 1.00 95.44 89 THR A N 1
ATOM 663 C CA . THR A 1 89 ? -13.831 -11.062 19.911 1.00 95.44 89 THR A CA 1
ATOM 664 C C . THR A 1 89 ? -14.449 -9.671 19.961 1.00 95.44 89 THR A C 1
ATOM 666 O O . THR A 1 89 ? -15.204 -9.356 20.878 1.00 95.44 89 THR A O 1
ATOM 669 N N . TYR A 1 90 ? -14.142 -8.859 18.959 1.00 95.69 90 TYR A N 1
ATOM 670 C CA . TYR A 1 90 ? -14.770 -7.570 18.714 1.00 95.69 90 TYR A CA 1
ATOM 671 C C . TYR A 1 90 ? -15.953 -7.766 17.778 1.00 95.69 90 TYR A C 1
ATOM 673 O O . TYR A 1 90 ? -15.894 -8.576 16.853 1.00 95.69 90 TYR A O 1
ATOM 681 N N . LYS A 1 91 ? -17.034 -7.035 18.038 1.00 95.75 91 LYS A N 1
ATOM 682 C CA . LYS A 1 91 ? -18.284 -7.128 17.290 1.00 95.75 91 LYS A CA 1
ATOM 683 C C . LYS A 1 91 ? -18.574 -5.789 16.617 1.00 95.75 91 LYS A C 1
ATOM 685 O O . LYS A 1 91 ? -18.590 -4.760 17.291 1.00 95.75 91 LYS A O 1
ATOM 690 N N . PHE A 1 92 ? -18.810 -5.832 15.312 1.00 95.88 92 PHE A N 1
ATOM 691 C CA . PHE A 1 92 ? -19.147 -4.703 14.449 1.00 95.88 92 PHE A CA 1
ATOM 692 C C . PHE A 1 92 ? -20.574 -4.900 13.954 1.00 95.88 92 PHE A C 1
ATOM 694 O O . PHE A 1 92 ? -20.822 -5.837 13.200 1.00 95.88 92 PHE A O 1
ATOM 701 N N . CYS A 1 93 ? -21.507 -4.064 14.391 1.00 95.50 93 CYS A N 1
ATOM 702 C CA . CYS A 1 93 ? -22.917 -4.197 14.051 1.00 95.50 93 CYS A CA 1
ATOM 703 C C . CYS A 1 93 ? -23.413 -3.016 13.222 1.00 95.50 93 CYS A C 1
ATOM 705 O O . CYS A 1 93 ? -23.102 -1.861 13.521 1.00 95.50 93 CYS A O 1
ATOM 707 N N . PHE A 1 94 ? -24.229 -3.327 12.219 1.00 95.19 94 PHE A N 1
ATOM 708 C CA . PHE A 1 94 ? -24.961 -2.378 11.390 1.00 95.19 94 PHE A CA 1
ATOM 709 C C . PHE A 1 94 ? -26.453 -2.545 11.651 1.00 95.19 94 PHE A C 1
ATOM 711 O O . PHE A 1 94 ? -27.010 -3.620 11.437 1.00 95.19 94 PHE A O 1
ATOM 718 N N . SER A 1 95 ? -27.105 -1.488 12.118 1.00 93.44 95 SER A N 1
ATOM 719 C CA . SER A 1 95 ? -28.490 -1.517 12.579 1.00 93.44 95 SER A CA 1
ATOM 720 C C . SER A 1 95 ? -29.374 -0.606 11.729 1.00 93.44 95 SER A C 1
ATOM 722 O O . SER A 1 95 ? -29.074 0.570 11.522 1.00 93.44 95 SER A O 1
ATOM 724 N N . ASN A 1 96 ? -30.512 -1.138 11.277 1.00 90.94 96 ASN A N 1
ATOM 725 C CA . ASN A 1 96 ? -31.515 -0.417 10.495 1.00 90.94 96 ASN A CA 1
ATOM 726 C C . ASN A 1 96 ? -32.798 -0.171 11.315 1.00 90.94 96 ASN A C 1
ATOM 728 O O . ASN A 1 96 ? -33.907 -0.544 10.921 1.00 90.94 96 ASN A O 1
ATOM 732 N N . ARG A 1 97 ? -32.657 0.439 12.500 1.00 79.06 97 ARG A N 1
ATOM 733 C CA . ARG A 1 97 ? -33.768 0.627 13.455 1.00 79.06 97 ARG A CA 1
ATOM 734 C C . ARG A 1 97 ? -34.804 1.659 13.004 1.00 79.06 97 ARG A C 1
ATOM 736 O O . ARG A 1 97 ? -35.985 1.473 13.276 1.00 79.06 97 ARG A O 1
ATOM 743 N N . MET A 1 98 ? -34.389 2.730 12.322 1.00 68.31 98 MET A N 1
ATOM 744 C CA . MET A 1 98 ? -35.266 3.882 12.049 1.00 68.31 98 MET A CA 1
ATOM 745 C C . MET A 1 98 ? -35.867 3.910 10.632 1.00 68.31 98 MET A C 1
ATOM 747 O O . MET A 1 98 ? -36.861 4.603 10.414 1.00 68.31 98 MET A O 1
ATOM 751 N N . SER A 1 99 ? -35.286 3.214 9.646 1.00 61.25 99 SER A N 1
ATOM 752 C CA . SER A 1 99 ? -35.669 3.417 8.242 1.00 61.25 99 SER A CA 1
ATOM 753 C C . SER A 1 99 ? -36.710 2.451 7.684 1.00 61.25 99 SER A C 1
ATOM 755 O O . SER A 1 99 ? -36.874 1.302 8.081 1.00 61.25 99 SER A O 1
ATOM 757 N N . THR A 1 100 ? -37.433 3.038 6.738 1.00 62.25 100 THR A N 1
ATOM 758 C CA . THR A 1 100 ? -38.707 2.698 6.121 1.00 62.25 100 THR A CA 1
ATOM 759 C C . THR A 1 100 ? -38.625 1.474 5.213 1.00 62.25 100 THR A C 1
ATOM 761 O O . THR A 1 100 ? -37.974 1.550 4.176 1.00 62.25 100 THR A O 1
ATOM 764 N N . MET A 1 101 ? -39.356 0.408 5.568 1.00 72.50 101 MET A N 1
ATOM 765 C CA . MET A 1 101 ? -39.901 -0.689 4.727 1.00 72.50 101 MET A CA 1
ATOM 766 C C . MET A 1 101 ? -38.963 -1.454 3.768 1.00 72.50 101 MET A C 1
ATOM 768 O O . MET A 1 101 ? -39.374 -2.473 3.224 1.00 72.50 101 MET A O 1
ATOM 772 N N . THR A 1 102 ? -37.734 -1.002 3.548 1.00 83.69 102 THR A N 1
ATOM 773 C CA . THR A 1 102 ? -36.795 -1.501 2.541 1.00 83.69 102 THR A CA 1
ATOM 774 C C . THR A 1 102 ? -35.465 -1.858 3.201 1.00 83.69 102 THR A C 1
ATOM 776 O O . THR A 1 102 ? -35.055 -1.173 4.148 1.00 83.69 102 THR A O 1
ATOM 779 N N . PRO A 1 103 ? -34.800 -2.928 2.737 1.00 88.00 103 PRO A N 1
ATOM 780 C CA . PRO A 1 103 ? -33.471 -3.275 3.211 1.00 88.00 103 PRO A CA 1
ATOM 781 C C . PRO A 1 103 ? -32.453 -2.217 2.775 1.00 88.00 103 PRO A C 1
ATOM 783 O O . PRO A 1 103 ? -32.600 -1.589 1.724 1.00 88.00 103 PRO A O 1
ATOM 786 N N . LYS A 1 104 ? -31.412 -2.030 3.585 1.00 91.19 104 LYS A N 1
ATOM 787 C CA . LYS A 1 104 ? -30.269 -1.164 3.272 1.00 91.19 104 LYS A CA 1
ATOM 788 C C . LYS A 1 104 ? -29.075 -2.003 2.861 1.00 91.19 104 LYS A C 1
ATOM 790 O O . LYS A 1 104 ? -28.791 -3.006 3.506 1.00 91.19 104 LYS A O 1
ATOM 795 N N . ILE A 1 105 ? -28.367 -1.578 1.822 1.00 92.06 105 ILE A N 1
ATOM 796 C CA . ILE A 1 105 ? -27.150 -2.238 1.349 1.00 92.06 105 ILE A CA 1
ATOM 797 C C . ILE A 1 105 ? -25.953 -1.415 1.807 1.00 92.06 105 ILE A C 1
ATOM 799 O O . ILE A 1 105 ? -25.802 -0.259 1.412 1.00 92.06 105 ILE A O 1
ATOM 803 N N . VAL A 1 106 ? -25.098 -2.017 2.630 1.00 93.88 106 VAL A N 1
ATOM 804 C CA . VAL A 1 106 ? -23.881 -1.385 3.146 1.00 93.88 106 VAL A CA 1
ATOM 805 C C . VAL A 1 106 ? -22.671 -2.112 2.590 1.00 93.88 106 VAL A C 1
ATOM 807 O O . VAL A 1 106 ? -22.549 -3.330 2.727 1.00 93.88 106 VAL A O 1
ATOM 810 N N . MET A 1 107 ? -21.782 -1.352 1.961 1.00 93.75 107 MET A N 1
ATOM 811 C CA . MET A 1 107 ? -20.456 -1.813 1.587 1.00 93.75 107 MET A CA 1
ATOM 812 C C . MET A 1 107 ? -19.515 -1.557 2.755 1.00 93.75 107 MET A C 1
ATOM 814 O O . MET A 1 107 ? -19.462 -0.434 3.256 1.00 93.75 107 MET A O 1
ATOM 818 N N . PHE A 1 108 ? -18.769 -2.564 3.195 1.00 93.88 108 PHE A N 1
ATOM 819 C CA . PHE A 1 108 ? -17.816 -2.376 4.283 1.00 93.88 108 PHE A CA 1
ATOM 820 C C . PHE A 1 108 ? -16.552 -3.217 4.119 1.00 93.88 108 PHE A C 1
ATOM 822 O O . PHE A 1 108 ? -16.538 -4.241 3.439 1.00 93.88 108 PHE A O 1
ATOM 829 N N . THR A 1 109 ? -15.487 -2.775 4.780 1.00 92.50 109 THR A N 1
ATOM 830 C CA . THR A 1 109 ? -14.208 -3.477 4.870 1.00 92.50 109 THR A CA 1
ATOM 831 C C . THR A 1 109 ? -13.714 -3.411 6.307 1.00 92.50 109 THR A C 1
ATOM 833 O O . THR A 1 109 ? -13.712 -2.337 6.916 1.00 92.50 109 THR A O 1
ATOM 836 N N . ILE A 1 110 ? -13.293 -4.559 6.838 1.00 92.31 110 ILE A N 1
ATOM 837 C CA . ILE A 1 110 ? -12.651 -4.669 8.148 1.00 92.31 110 ILE A CA 1
ATOM 838 C C . ILE A 1 110 ? -11.174 -4.994 7.919 1.00 92.31 110 ILE A C 1
ATOM 840 O O . ILE A 1 110 ? -10.832 -6.084 7.467 1.00 92.31 110 ILE A O 1
ATOM 844 N N . ASP A 1 111 ? -10.304 -4.038 8.225 1.00 91.25 111 ASP A N 1
ATOM 845 C CA . ASP A 1 111 ? -8.854 -4.176 8.128 1.00 91.25 111 ASP A CA 1
ATOM 846 C C . ASP A 1 111 ? -8.284 -4.591 9.485 1.00 91.25 111 ASP A C 1
ATOM 848 O O . ASP A 1 111 ? -8.444 -3.880 10.479 1.00 91.25 111 ASP A O 1
ATOM 852 N N . ILE A 1 112 ? -7.568 -5.713 9.536 1.00 90.56 112 ILE A N 1
ATOM 853 C CA . ILE A 1 112 ? -6.882 -6.185 10.743 1.00 90.56 112 ILE A CA 1
ATOM 854 C C . ILE A 1 112 ? -5.379 -6.012 10.531 1.00 90.56 112 ILE A C 1
ATOM 856 O O . ILE A 1 112 ? -4.775 -6.640 9.666 1.00 90.56 112 ILE A O 1
ATOM 860 N N . GLY A 1 113 ? -4.778 -5.118 11.310 1.00 83.38 113 GLY A N 1
ATOM 861 C CA . GLY A 1 113 ? -3.337 -4.911 11.357 1.00 83.38 113 GLY A CA 1
ATOM 862 C C . GLY A 1 113 ? -2.621 -6.021 12.122 1.00 83.38 113 GLY A C 1
ATOM 863 O O . GLY A 1 113 ? -3.237 -6.884 12.738 1.00 83.38 113 GLY A O 1
ATOM 864 N N . GLU A 1 114 ? -1.294 -5.986 12.118 1.00 76.00 114 GLU A N 1
ATOM 865 C CA . GLU A 1 114 ? -0.486 -6.977 12.825 1.00 76.00 114 GLU A CA 1
ATOM 866 C C . GLU A 1 114 ? -0.263 -6.559 14.288 1.00 76.00 114 GLU A C 1
ATOM 868 O O . GLU A 1 114 ? 0.011 -5.391 14.588 1.00 76.00 114 GLU A O 1
ATOM 873 N N . ALA A 1 115 ? -0.421 -7.502 15.219 1.00 66.19 115 ALA A N 1
ATOM 874 C CA . ALA A 1 115 ? -0.204 -7.253 16.639 1.00 66.19 115 ALA A CA 1
ATOM 875 C C . ALA A 1 115 ? 1.299 -7.102 16.937 1.00 66.19 115 ALA A C 1
ATOM 877 O O . ALA A 1 115 ? 2.094 -7.919 16.464 1.00 66.19 115 ALA A O 1
ATOM 878 N N . PRO A 1 116 ? 1.723 -6.129 17.764 1.00 60.16 116 PRO A N 1
ATOM 879 C CA . PRO A 1 116 ? 3.120 -6.014 18.159 1.00 60.16 116 PRO A CA 1
ATOM 880 C C . PRO A 1 116 ? 3.489 -7.161 19.112 1.00 60.16 116 PRO A C 1
ATOM 882 O O . PRO A 1 116 ? 3.289 -7.077 20.324 1.00 60.16 116 PRO A O 1
ATOM 885 N N . LYS A 1 117 ? 4.048 -8.256 18.587 1.00 61.75 117 LYS A N 1
ATOM 886 C CA . LYS A 1 117 ? 4.612 -9.324 19.422 1.00 61.75 117 LYS A CA 1
ATOM 887 C C . LYS A 1 117 ? 5.959 -8.873 19.989 1.00 61.75 117 LYS A C 1
ATOM 889 O O . LYS A 1 117 ? 6.997 -8.973 19.340 1.00 61.75 117 LYS A O 1
ATOM 894 N N . GLY A 1 118 ? 5.949 -8.397 21.233 1.00 57.47 118 GLY A N 1
ATOM 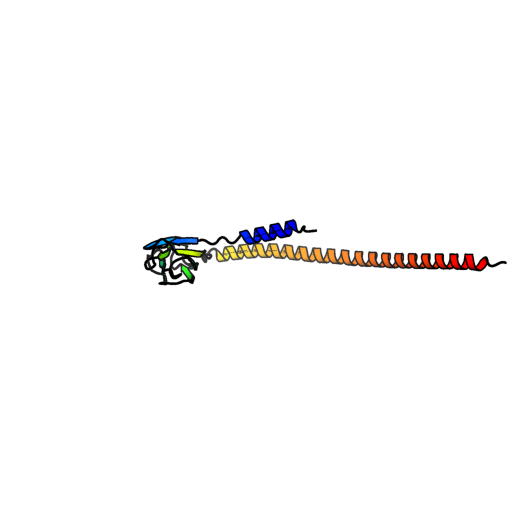895 C CA . GLY A 1 118 ? 7.120 -7.830 21.919 1.00 57.47 118 GLY A CA 1
ATOM 896 C C . GLY A 1 118 ? 8.325 -8.764 22.120 1.00 57.47 118 GLY A C 1
ATOM 897 O O . GLY A 1 118 ? 9.394 -8.274 22.455 1.00 57.47 118 GLY A O 1
ATOM 898 N N . GLN A 1 119 ? 8.193 -10.077 21.894 1.00 57.56 119 GLN A N 1
ATOM 899 C CA . GLN A 1 119 ? 9.315 -11.037 21.910 1.00 57.56 119 GLN A CA 1
ATOM 900 C C . GLN A 1 119 ? 9.717 -11.530 20.510 1.00 57.56 119 GLN A C 1
ATOM 902 O O . GLN A 1 119 ? 10.799 -12.079 20.337 1.00 57.56 119 GLN A O 1
ATOM 907 N N . ASP A 1 120 ? 8.866 -11.313 19.505 1.00 57.91 120 ASP A N 1
ATOM 908 C CA . ASP A 1 120 ? 9.106 -11.726 18.116 1.00 57.91 120 ASP A CA 1
ATOM 909 C C . ASP A 1 120 ? 9.822 -10.621 17.328 1.00 57.91 120 ASP A C 1
ATOM 911 O O . ASP A 1 120 ? 10.430 -10.892 16.307 1.00 57.91 120 ASP A O 1
ATOM 915 N N . MET A 1 121 ? 9.827 -9.377 17.823 1.00 62.44 121 MET A N 1
ATOM 916 C CA . MET A 1 121 ? 10.500 -8.247 17.169 1.00 62.44 121 MET A CA 1
ATOM 917 C C . MET A 1 121 ? 12.000 -8.486 16.975 1.00 62.44 121 MET A C 1
ATOM 919 O O . MET A 1 121 ? 12.492 -8.320 15.868 1.00 62.44 121 MET A O 1
ATOM 923 N N . GLU A 1 122 ? 12.740 -8.923 17.998 1.00 71.62 122 GLU A N 1
ATOM 924 C CA . GLU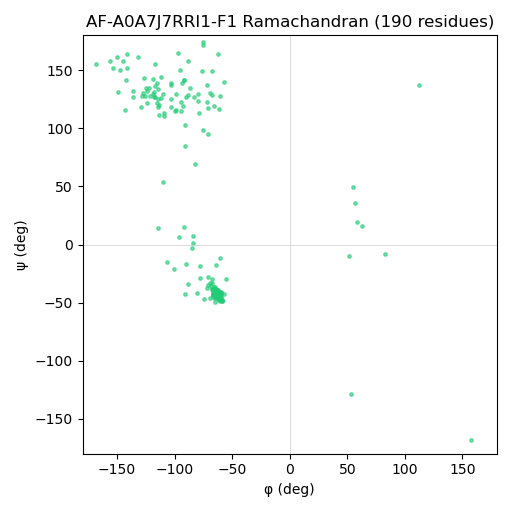 A 1 122 ? 14.179 -9.208 17.843 1.00 71.62 122 GLU A CA 1
ATOM 925 C C . GLU A 1 122 ? 14.435 -10.369 16.876 1.00 71.62 122 GLU A C 1
ATOM 927 O O . GLU A 1 122 ? 15.381 -10.337 16.088 1.00 71.62 122 GLU A O 1
ATOM 932 N N . LYS A 1 123 ? 13.566 -11.385 16.895 1.00 73.44 123 LYS A N 1
ATOM 933 C CA . LYS A 1 123 ? 13.662 -12.535 15.998 1.00 73.44 123 LYS A CA 1
ATOM 934 C C . LYS A 1 123 ? 13.351 -12.146 14.551 1.00 73.44 123 LYS A C 1
ATOM 936 O O . LYS A 1 123 ? 14.132 -12.472 13.665 1.00 73.44 123 LYS A O 1
ATOM 941 N N . MET A 1 124 ? 12.288 -11.379 14.327 1.00 72.94 124 MET A N 1
ATOM 942 C CA . MET A 1 124 ? 11.912 -10.820 13.028 1.00 72.94 124 MET A CA 1
ATOM 943 C C . MET A 1 124 ? 12.967 -9.847 12.497 1.00 72.94 124 MET A C 1
ATOM 945 O O . MET A 1 124 ? 13.264 -9.866 11.308 1.00 72.94 124 MET A O 1
ATOM 949 N N . ILE A 1 125 ? 13.572 -9.022 13.359 1.00 81.81 125 ILE A N 1
ATOM 950 C CA . ILE A 1 125 ? 14.677 -8.128 12.985 1.00 81.81 125 ILE A CA 1
ATOM 951 C C . ILE A 1 125 ? 15.893 -8.946 12.547 1.00 81.81 125 ILE 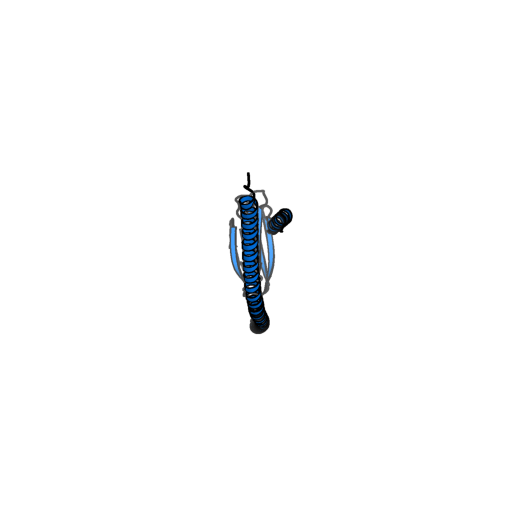A C 1
ATOM 953 O O . ILE A 1 125 ? 16.504 -8.621 11.531 1.00 81.81 125 ILE A O 1
ATOM 957 N N . ASN A 1 126 ? 16.230 -10.018 13.266 1.00 83.81 126 ASN A N 1
ATOM 958 C CA . ASN A 1 126 ? 17.333 -10.898 12.890 1.00 83.81 126 ASN A CA 1
ATOM 959 C C . ASN A 1 126 ? 17.045 -11.660 11.588 1.00 83.81 126 ASN A C 1
ATOM 961 O O . ASN A 1 126 ? 17.911 -11.719 10.718 1.00 83.81 126 ASN A O 1
ATOM 965 N N . GLU A 1 127 ? 15.835 -12.191 11.406 1.00 85.00 127 GLU A N 1
ATOM 966 C CA . GLU A 1 127 ? 15.420 -12.841 10.155 1.00 85.00 127 GLU A CA 1
ATOM 967 C C . GLU A 1 127 ? 15.452 -11.858 8.975 1.00 85.00 127 GLU A C 1
ATOM 969 O O . GLU A 1 127 ? 16.001 -12.176 7.918 1.00 85.00 127 GLU A O 1
ATOM 974 N N . LEU A 1 128 ? 14.963 -10.631 9.170 1.00 87.12 128 LEU A N 1
ATOM 975 C CA . LEU A 1 128 ? 15.020 -9.570 8.168 1.00 87.12 128 LEU A CA 1
ATOM 976 C C . LEU A 1 128 ? 16.462 -9.154 7.858 1.00 87.12 128 LEU A C 1
ATOM 978 O O . LEU A 1 128 ? 16.797 -8.952 6.694 1.00 87.12 128 LEU A O 1
ATOM 982 N N . ALA A 1 129 ? 17.333 -9.055 8.862 1.00 88.62 129 ALA A N 1
ATOM 983 C CA . ALA A 1 129 ? 18.746 -8.736 8.669 1.00 88.62 129 ALA A CA 1
ATOM 984 C C . ALA A 1 129 ? 19.467 -9.828 7.858 1.00 88.62 129 ALA A C 1
ATOM 986 O O . ALA A 1 129 ? 20.264 -9.525 6.965 1.00 88.62 129 ALA A O 1
ATOM 987 N N . VAL A 1 130 ? 19.150 -11.101 8.105 1.00 90.62 130 VAL A N 1
ATOM 988 C CA . VAL A 1 130 ? 19.671 -12.229 7.318 1.00 90.62 130 VAL A CA 1
ATOM 989 C C . VAL A 1 130 ? 19.132 -12.189 5.883 1.00 90.62 130 VAL A C 1
ATOM 991 O O . VAL A 1 130 ? 19.903 -12.303 4.932 1.00 90.62 130 VAL A O 1
ATOM 994 N N . ALA A 1 131 ? 17.836 -11.938 5.693 1.00 91.62 131 ALA A N 1
ATOM 995 C CA . ALA A 1 131 ? 17.254 -11.799 4.358 1.00 91.62 131 ALA A CA 1
ATOM 996 C C . ALA A 1 131 ? 17.848 -10.602 3.588 1.00 91.62 131 ALA A C 1
ATOM 998 O O . ALA A 1 131 ? 18.177 -10.710 2.407 1.00 91.62 131 ALA A O 1
ATOM 999 N N . MET A 1 132 ? 18.054 -9.467 4.259 1.00 92.12 132 MET A N 1
ATOM 1000 C CA . MET A 1 132 ? 18.614 -8.254 3.664 1.00 92.12 132 MET A CA 1
ATOM 1001 C C . MET A 1 132 ? 20.083 -8.429 3.269 1.00 92.12 132 MET A C 1
ATOM 1003 O O . MET A 1 132 ? 20.497 -7.938 2.220 1.00 92.12 132 MET A O 1
ATOM 1007 N N . THR A 1 133 ? 20.876 -9.147 4.070 1.00 93.12 133 THR A N 1
ATOM 1008 C CA . THR A 1 133 ? 22.268 -9.460 3.709 1.00 93.12 133 THR A CA 1
ATOM 1009 C C . THR A 1 133 ? 22.342 -10.397 2.504 1.00 93.12 133 THR A C 1
ATOM 1011 O O . THR A 1 133 ? 23.169 -10.162 1.623 1.00 93.12 133 THR A O 1
ATOM 1014 N N . ALA A 1 134 ? 21.435 -11.374 2.394 1.00 94.19 134 ALA A N 1
ATOM 1015 C CA . ALA A 1 134 ? 21.324 -12.226 1.210 1.00 94.19 134 ALA A CA 1
ATOM 1016 C C . ALA A 1 134 ? 20.980 -11.418 -0.058 1.00 94.19 134 ALA A C 1
ATOM 1018 O O . ALA A 1 134 ? 21.665 -11.544 -1.072 1.00 94.19 134 ALA A O 1
ATOM 1019 N N . VAL A 1 135 ? 19.983 -10.525 0.007 1.00 93.62 135 VAL A N 1
ATOM 1020 C CA . VAL A 1 135 ? 19.609 -9.655 -1.127 1.00 93.62 135 VAL A CA 1
ATOM 1021 C C . VAL A 1 135 ? 20.745 -8.711 -1.516 1.00 93.62 135 VAL A C 1
ATOM 1023 O O . VAL A 1 135 ? 21.014 -8.529 -2.701 1.00 93.62 135 VAL A O 1
ATOM 1026 N N . LYS A 1 136 ? 21.441 -8.128 -0.534 1.00 93.81 136 LYS A N 1
ATOM 1027 C CA . LYS A 1 136 ? 22.580 -7.239 -0.788 1.00 93.81 136 LYS A CA 1
ATOM 1028 C C . LYS A 1 136 ? 23.700 -7.961 -1.539 1.00 93.81 136 LYS A C 1
ATOM 1030 O O . LYS A 1 136 ? 24.268 -7.392 -2.466 1.00 93.81 136 LYS A O 1
ATOM 1035 N N . HIS A 1 137 ? 23.992 -9.204 -1.160 1.00 94.62 137 HIS A N 1
ATOM 1036 C CA . HIS A 1 137 ? 25.004 -10.007 -1.842 1.00 94.62 137 HIS A CA 1
ATOM 1037 C C . HIS A 1 137 ? 24.622 -10.293 -3.302 1.00 94.62 137 HIS A C 1
ATOM 1039 O O . HIS A 1 137 ? 25.458 -10.172 -4.196 1.00 94.62 137 HIS A O 1
ATOM 1045 N N . GLU A 1 138 ? 23.346 -10.588 -3.557 1.00 93.38 138 GLU A N 1
ATOM 1046 C CA . GLU A 1 138 ? 22.841 -10.820 -4.914 1.00 93.38 138 GLU A CA 1
ATOM 1047 C C . GLU A 1 138 ? 22.877 -9.544 -5.773 1.00 93.38 138 GLU A C 1
ATOM 1049 O O . GLU A 1 138 ? 23.260 -9.585 -6.942 1.00 93.38 138 GLU A O 1
ATOM 1054 N N . GLN A 1 139 ? 22.533 -8.386 -5.198 1.00 92.25 139 GLN A N 1
ATOM 1055 C CA . GLN A 1 139 ? 22.638 -7.098 -5.891 1.00 92.25 139 GLN A CA 1
ATOM 1056 C C . GLN A 1 139 ? 24.083 -6.780 -6.277 1.00 92.25 139 GLN A C 1
ATOM 1058 O O . GLN A 1 139 ? 24.341 -6.420 -7.424 1.00 92.25 139 GLN A O 1
ATOM 1063 N N . GLU A 1 140 ? 25.030 -6.969 -5.357 1.00 94.62 140 GLU A N 1
ATOM 1064 C CA . GLU A 1 140 ? 26.451 -6.746 -5.629 1.00 94.62 140 GLU A CA 1
ATOM 1065 C C . GLU A 1 140 ? 26.961 -7.674 -6.746 1.00 94.62 140 GLU A C 1
ATOM 1067 O O . GLU A 1 140 ? 27.663 -7.229 -7.660 1.00 94.62 140 GLU A O 1
ATOM 1072 N N . TYR A 1 141 ? 26.535 -8.943 -6.748 1.00 94.38 141 TYR A N 1
ATOM 1073 C CA . TYR A 1 141 ? 26.823 -9.875 -7.839 1.00 94.38 141 TYR A CA 1
ATOM 1074 C C . TYR A 1 141 ? 26.257 -9.389 -9.185 1.00 94.38 141 TYR A C 1
ATOM 1076 O O . TYR A 1 141 ? 26.964 -9.387 -10.201 1.00 94.38 141 TYR A O 1
ATOM 1084 N N . MET A 1 142 ? 25.002 -8.936 -9.204 1.00 92.06 142 MET A N 1
ATOM 1085 C CA . MET A 1 142 ? 24.343 -8.439 -10.414 1.00 92.06 142 MET A CA 1
ATOM 1086 C C . MET A 1 142 ? 24.991 -7.155 -10.948 1.00 92.06 142 MET A C 1
ATOM 1088 O O . MET A 1 142 ? 25.176 -7.039 -12.160 1.00 92.06 142 MET A O 1
ATOM 1092 N N . GLU A 1 143 ? 25.423 -6.239 -10.080 1.00 95.94 143 GLU A N 1
ATOM 1093 C CA . GLU A 1 143 ? 26.163 -5.033 -10.474 1.00 95.94 143 GLU A CA 1
ATOM 1094 C C . GLU A 1 143 ? 27.522 -5.360 -11.108 1.00 95.94 143 GLU A C 1
ATOM 1096 O O . GLU A 1 143 ? 27.926 -4.742 -12.100 1.00 95.94 143 GLU A O 1
ATOM 1101 N N . VAL A 1 144 ? 28.259 -6.329 -10.552 1.00 95.25 144 VAL A N 1
ATOM 1102 C CA . VAL A 1 144 ? 29.529 -6.790 -11.138 1.00 95.25 144 VAL A CA 1
ATOM 1103 C C . VAL A 1 144 ? 29.277 -7.419 -12.506 1.00 95.25 144 VAL A C 1
ATOM 1105 O O . VAL A 1 144 ? 29.969 -7.101 -13.478 1.00 95.25 144 VAL A O 1
ATOM 1108 N N . ARG A 1 145 ? 28.250 -8.266 -12.611 1.00 95.44 145 ARG A N 1
ATOM 1109 C CA . ARG A 1 145 ? 27.852 -8.899 -13.869 1.00 95.44 145 ARG A CA 1
ATOM 1110 C C . ARG A 1 145 ? 27.440 -7.868 -14.924 1.00 95.44 145 ARG A C 1
ATOM 1112 O O . ARG A 1 145 ? 27.854 -8.002 -16.075 1.00 95.44 145 ARG A O 1
ATOM 1119 N N . GLU A 1 146 ? 26.679 -6.834 -14.559 1.00 94.81 146 GLU A N 1
ATOM 1120 C CA . GLU A 1 146 ? 26.303 -5.751 -15.478 1.00 94.81 146 GLU A CA 1
ATOM 1121 C C . GLU A 1 146 ? 27.537 -4.991 -15.969 1.00 94.81 146 GLU A C 1
ATOM 1123 O O . GLU A 1 146 ? 27.674 -4.773 -17.173 1.00 94.81 146 GLU A O 1
ATOM 1128 N N . ARG A 1 147 ? 28.468 -4.635 -15.072 1.00 94.12 147 ARG A N 1
ATOM 1129 C CA . ARG A 1 147 ? 29.714 -3.950 -15.453 1.00 94.12 147 ARG A CA 1
ATOM 1130 C C . ARG A 1 147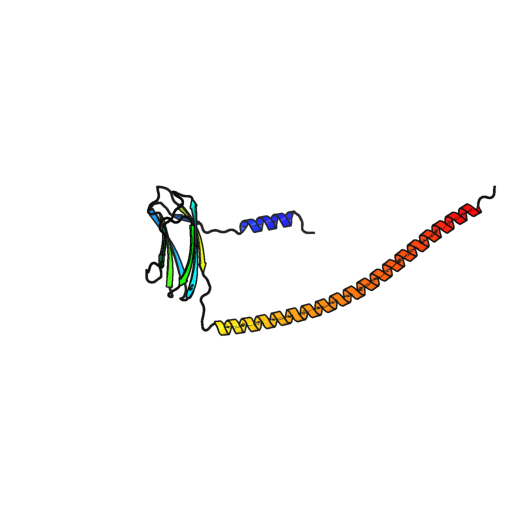 ? 30.513 -4.748 -16.483 1.00 94.12 147 ARG A C 1
ATOM 1132 O O . ARG A 1 147 ? 30.997 -4.170 -17.456 1.00 94.12 147 ARG A O 1
ATOM 1139 N N . ILE A 1 148 ? 30.605 -6.066 -16.306 1.00 94.12 148 ILE A N 1
ATOM 1140 C CA . ILE A 1 148 ? 31.270 -6.957 -17.264 1.00 94.12 148 ILE A CA 1
ATOM 1141 C C . ILE A 1 148 ? 30.518 -6.977 -18.600 1.00 94.12 148 ILE A C 1
ATOM 1143 O O . ILE A 1 148 ? 31.131 -6.766 -19.647 1.00 94.12 148 ILE A O 1
ATOM 1147 N N . HIS A 1 149 ? 29.197 -7.182 -18.586 1.00 93.81 149 HIS A N 1
ATOM 1148 C CA . HIS A 1 149 ? 28.386 -7.202 -19.812 1.00 93.81 149 HIS A CA 1
ATOM 1149 C C . HIS A 1 149 ? 28.457 -5.888 -20.582 1.00 93.81 149 HIS A C 1
ATOM 1151 O O . HIS A 1 149 ? 28.596 -5.900 -21.805 1.00 93.81 149 HIS A O 1
ATOM 1157 N N . ARG A 1 150 ? 28.423 -4.754 -19.879 1.00 94.69 150 ARG A N 1
ATOM 1158 C CA . ARG A 1 150 ? 28.555 -3.424 -20.477 1.00 94.69 150 ARG A CA 1
ATOM 1159 C C . ARG A 1 150 ? 29.910 -3.260 -21.162 1.00 94.69 150 ARG A C 1
ATOM 1161 O O . ARG A 1 150 ? 29.947 -2.875 -22.325 1.00 94.69 150 ARG A O 1
ATOM 1168 N N . ALA A 1 151 ? 31.003 -3.648 -20.502 1.00 93.19 151 ALA A N 1
ATOM 1169 C CA . ALA A 1 151 ? 32.341 -3.581 -21.090 1.00 93.19 151 ALA A CA 1
ATOM 1170 C C . ALA A 1 151 ? 32.490 -4.474 -22.339 1.00 93.19 151 ALA A C 1
ATOM 1172 O O . ALA A 1 151 ? 33.123 -4.080 -23.321 1.00 93.19 151 ALA A O 1
ATOM 1173 N N . ILE A 1 152 ? 31.893 -5.672 -22.333 1.00 91.81 152 ILE A N 1
ATOM 1174 C CA . ILE A 1 152 ? 31.875 -6.563 -23.505 1.00 91.81 152 ILE A CA 1
ATOM 1175 C C . ILE A 1 152 ? 31.079 -5.930 -24.650 1.00 91.81 152 ILE A C 1
ATOM 1177 O O . ILE A 1 152 ? 31.527 -5.960 -25.801 1.00 91.81 152 ILE A O 1
ATOM 1181 N N . ASN A 1 153 ? 29.925 -5.336 -24.345 1.00 91.75 153 ASN A N 1
ATOM 1182 C CA . ASN A 1 153 ? 29.087 -4.681 -25.340 1.00 91.75 153 ASN A CA 1
ATOM 1183 C C . ASN A 1 153 ? 29.796 -3.477 -25.975 1.00 91.75 153 ASN A C 1
ATOM 1185 O O . ASN A 1 153 ? 29.847 -3.388 -27.197 1.00 91.75 153 ASN A O 1
ATOM 1189 N N . ASP A 1 154 ? 30.427 -2.610 -25.181 1.00 92.94 154 ASP A N 1
ATOM 1190 C CA . ASP A 1 154 ? 31.134 -1.424 -25.688 1.00 92.94 154 ASP A CA 1
ATOM 1191 C C . ASP A 1 154 ? 32.315 -1.805 -26.603 1.00 92.94 154 ASP A C 1
ATOM 1193 O O . ASP A 1 154 ? 32.507 -1.241 -27.689 1.00 92.94 154 ASP A O 1
ATOM 1197 N N . ASN A 1 155 ? 33.073 -2.838 -26.218 1.00 87.19 155 ASN A N 1
ATOM 1198 C CA . ASN A 1 155 ? 34.166 -3.375 -27.029 1.00 87.19 155 ASN A CA 1
ATOM 1199 C C . ASN A 1 155 ? 33.674 -4.045 -28.320 1.00 87.19 155 ASN A C 1
ATOM 1201 O O . ASN A 1 155 ? 34.361 -3.997 -29.340 1.00 87.19 155 ASN A O 1
ATOM 1205 N N . THR A 1 156 ? 32.498 -4.672 -28.293 1.00 91.50 156 THR A N 1
ATOM 1206 C CA . THR A 1 156 ? 31.896 -5.295 -29.480 1.00 91.50 156 THR A CA 1
ATOM 1207 C C . THR A 1 156 ? 31.343 -4.226 -30.419 1.00 91.50 156 THR A C 1
ATOM 1209 O O . THR A 1 156 ? 31.643 -4.239 -31.612 1.00 91.50 156 THR A O 1
ATOM 1212 N N . ASN A 1 157 ? 30.609 -3.255 -29.875 1.00 92.62 157 ASN A N 1
ATOM 1213 C CA . ASN A 1 157 ? 29.997 -2.163 -30.619 1.00 92.62 157 ASN A CA 1
ATOM 1214 C C . ASN A 1 157 ? 31.044 -1.340 -31.384 1.00 92.62 157 ASN A C 1
ATOM 1216 O O . ASN A 1 157 ? 30.903 -1.126 -32.585 1.00 92.62 157 ASN A O 1
ATOM 1220 N N . SER A 1 158 ? 32.143 -0.950 -30.731 1.00 89.62 158 SER A N 1
ATOM 1221 C CA . SER A 1 158 ? 33.210 -0.174 -31.386 1.00 89.62 158 SER A CA 1
ATOM 1222 C C . SER A 1 158 ? 33.858 -0.912 -32.564 1.00 89.62 158 SER A C 1
ATOM 1224 O O . SER A 1 158 ? 34.091 -0.314 -33.616 1.00 89.62 158 SER A O 1
ATOM 1226 N N . ARG A 1 159 ? 34.105 -2.222 -32.429 1.00 92.88 159 ARG A N 1
ATOM 1227 C CA . ARG A 1 159 ? 34.664 -3.048 -33.511 1.00 92.88 159 ARG A CA 1
ATOM 1228 C C . ARG A 1 159 ? 33.698 -3.158 -34.684 1.00 92.88 159 ARG A C 1
ATOM 1230 O O . ARG A 1 159 ? 34.123 -2.981 -35.821 1.00 92.88 159 ARG A O 1
ATOM 1237 N N . VAL A 1 160 ? 32.421 -3.427 -34.412 1.00 94.69 160 VAL A N 1
ATOM 1238 C CA . VAL A 1 160 ? 31.384 -3.546 -35.450 1.00 94.69 160 VAL A CA 1
ATOM 1239 C C . VAL A 1 160 ? 31.244 -2.234 -36.219 1.00 94.69 160 VAL A C 1
ATOM 1241 O O . VAL A 1 160 ? 31.322 -2.246 -37.443 1.00 94.69 160 VAL A O 1
ATOM 1244 N N . VAL A 1 161 ? 31.142 -1.100 -35.520 1.00 93.62 161 VAL A N 1
ATOM 1245 C CA . VAL A 1 161 ? 31.014 0.226 -36.148 1.00 93.62 161 VAL A CA 1
ATOM 1246 C C . VAL A 1 161 ? 32.211 0.548 -37.050 1.00 93.62 161 VAL A C 1
ATOM 1248 O O . VAL A 1 161 ? 32.021 1.048 -38.159 1.00 93.62 161 VAL A O 1
ATOM 1251 N N . LEU A 1 162 ? 33.438 0.231 -36.619 1.00 92.69 162 LEU A N 1
ATOM 1252 C CA . LEU A 1 162 ? 34.639 0.461 -37.428 1.00 92.69 162 LEU A CA 1
ATOM 1253 C C . LEU A 1 162 ? 34.633 -0.375 -38.718 1.00 92.69 162 LEU A C 1
ATOM 1255 O O . LEU A 1 162 ? 34.916 0.157 -39.793 1.00 92.69 162 LEU A O 1
ATOM 1259 N N . TRP A 1 163 ? 34.279 -1.661 -38.625 1.00 95.44 163 TRP A N 1
ATOM 1260 C CA . TRP A 1 163 ? 34.159 -2.538 -39.793 1.00 95.44 163 TRP A CA 1
ATOM 1261 C C . TRP A 1 163 ? 33.051 -2.080 -40.748 1.00 95.44 163 TRP A C 1
ATOM 1263 O O . TRP A 1 163 ? 33.285 -2.036 -41.954 1.00 95.44 163 TRP A O 1
ATOM 1273 N N . SER A 1 164 ? 31.895 -1.651 -40.232 1.00 94.50 164 SER A N 1
ATOM 1274 C CA . SER A 1 164 ? 30.801 -1.113 -41.053 1.00 94.50 164 SER A CA 1
ATOM 1275 C C . SER A 1 164 ? 31.196 0.166 -41.798 1.00 94.50 164 SER A C 1
ATOM 1277 O O . SER A 1 164 ? 30.841 0.338 -42.963 1.00 94.50 164 SER A O 1
ATOM 1279 N N . PHE A 1 165 ? 31.961 1.061 -41.163 1.00 96.31 165 PHE A N 1
ATOM 1280 C CA . PHE A 1 165 ? 32.457 2.268 -41.829 1.00 96.31 165 PHE A CA 1
ATOM 1281 C C . PHE A 1 165 ? 33.467 1.938 -42.936 1.00 96.31 165 PHE A C 1
ATOM 1283 O O . PHE A 1 165 ? 33.399 2.503 -44.029 1.00 96.31 165 PHE A O 1
ATOM 1290 N N . PHE A 1 166 ? 34.383 1.000 -42.674 1.00 96.12 166 PHE A N 1
ATOM 1291 C CA . PHE A 1 166 ? 35.345 0.534 -43.671 1.00 96.12 166 PHE A CA 1
ATOM 1292 C C . PHE A 1 166 ? 34.646 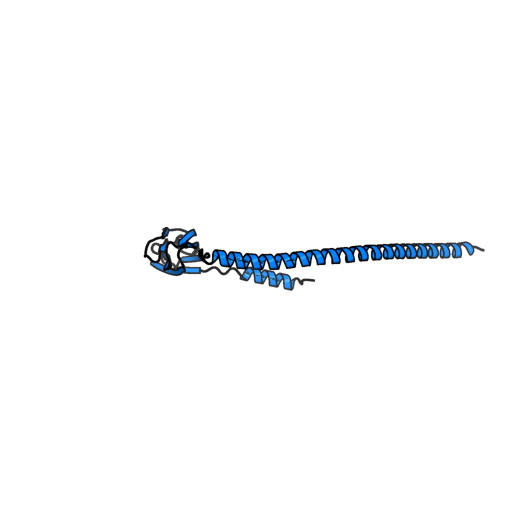-0.087 -44.889 1.00 96.12 166 PHE A C 1
ATOM 1294 O O . PHE A 1 166 ? 34.956 0.273 -46.024 1.00 96.12 166 PHE A O 1
ATOM 1301 N N . GLU A 1 167 ? 33.664 -0.962 -44.666 1.00 96.31 167 GLU A N 1
ATOM 1302 C CA . GLU A 1 167 ? 32.874 -1.585 -45.732 1.00 96.31 167 GLU A CA 1
ATOM 1303 C C . GLU A 1 167 ? 32.133 -0.544 -46.587 1.00 96.31 167 GLU A C 1
ATOM 1305 O O . GLU A 1 167 ? 32.210 -0.580 -47.818 1.00 96.31 167 GLU A O 1
ATOM 1310 N N . ALA A 1 168 ? 31.483 0.439 -45.954 1.00 96.62 168 ALA A N 1
ATOM 1311 C CA . ALA A 1 168 ? 30.798 1.518 -46.662 1.00 96.62 168 ALA A CA 1
ATOM 1312 C C . ALA A 1 168 ? 31.755 2.330 -47.553 1.00 96.62 168 ALA A C 1
ATOM 1314 O O . ALA A 1 168 ? 31.425 2.639 -48.701 1.00 96.62 168 ALA A O 1
ATOM 1315 N N . LEU A 1 169 ? 32.962 2.636 -47.061 1.00 97.19 169 LEU A N 1
ATOM 1316 C CA . LEU A 1 169 ? 33.981 3.352 -47.831 1.00 97.19 169 LEU A CA 1
ATOM 1317 C C . LEU A 1 169 ? 34.422 2.545 -49.060 1.00 97.19 169 LEU A C 1
ATOM 1319 O O . LEU A 1 169 ? 34.512 3.101 -50.158 1.00 97.19 169 LEU A O 1
ATOM 1323 N N . VAL A 1 170 ? 34.638 1.236 -48.903 1.00 97.00 170 VAL A N 1
ATOM 1324 C CA . VAL A 1 170 ? 34.998 0.336 -50.011 1.00 97.00 170 VAL A CA 1
ATOM 1325 C C . VAL A 1 170 ? 33.899 0.298 -51.080 1.00 97.00 170 VAL A C 1
ATOM 1327 O O . VAL A 1 170 ? 34.207 0.395 -52.270 1.00 97.00 170 VAL A O 1
ATOM 1330 N N . LEU A 1 171 ? 32.621 0.232 -50.691 1.00 96.81 171 LEU A N 1
ATOM 1331 C CA . LEU A 1 171 ? 31.493 0.265 -51.633 1.00 96.81 171 LEU A CA 1
ATOM 1332 C C . LEU A 1 171 ? 31.420 1.591 -52.405 1.00 96.81 171 LEU A C 1
ATOM 1334 O O . LEU A 1 171 ? 31.252 1.593 -53.629 1.00 96.81 171 LEU A O 1
ATOM 1338 N N . VAL A 1 172 ? 31.610 2.726 -51.727 1.00 97.19 172 VAL A N 1
ATOM 1339 C CA . VAL A 1 172 ? 31.648 4.045 -52.381 1.00 97.19 172 VAL A CA 1
ATOM 1340 C C . VAL A 1 172 ? 32.813 4.128 -53.370 1.00 97.19 172 VAL A C 1
ATOM 1342 O O . VAL A 1 172 ? 32.618 4.541 -54.513 1.00 97.19 172 VAL A O 1
ATOM 1345 N N . ALA A 1 173 ? 34.007 3.672 -52.989 1.00 96.88 173 ALA A N 1
ATOM 1346 C CA . ALA A 1 173 ? 35.160 3.650 -53.886 1.00 96.88 173 ALA A CA 1
ATOM 1347 C C . ALA A 1 173 ? 34.909 2.779 -55.132 1.00 96.88 173 ALA A C 1
ATOM 1349 O O . ALA A 1 173 ? 35.200 3.205 -56.252 1.00 96.88 173 ALA A O 1
ATOM 1350 N N . MET A 1 174 ? 34.310 1.596 -54.957 1.00 96.44 174 MET A N 1
ATOM 1351 C CA . MET A 1 174 ? 33.945 0.700 -56.060 1.00 96.44 174 MET A CA 1
ATOM 1352 C C . MET A 1 174 ? 32.933 1.338 -57.015 1.00 96.44 174 MET A C 1
ATOM 1354 O O . MET A 1 174 ? 33.136 1.300 -58.227 1.00 96.44 174 MET A O 1
ATOM 1358 N N . THR A 1 175 ? 31.875 1.968 -56.498 1.00 96.25 175 THR A N 1
ATOM 1359 C CA . THR A 1 175 ? 30.857 2.627 -57.338 1.00 96.25 175 THR A CA 1
ATOM 1360 C C . THR A 1 175 ? 31.417 3.823 -58.113 1.00 96.25 175 THR A C 1
ATOM 1362 O O . THR A 1 175 ? 31.153 3.958 -59.309 1.00 96.25 175 THR A O 1
ATOM 1365 N N . LEU A 1 176 ? 32.263 4.652 -57.491 1.00 96.00 176 LEU A N 1
ATOM 1366 C CA . LEU A 1 176 ? 32.966 5.735 -58.186 1.00 96.00 176 LEU A CA 1
ATOM 1367 C C . LEU A 1 176 ? 33.910 5.195 -59.266 1.00 96.00 176 LEU A C 1
ATOM 1369 O O . LEU A 1 176 ? 33.937 5.726 -60.379 1.00 96.00 176 LEU A O 1
ATOM 1373 N N . GLY A 1 177 ? 34.639 4.116 -58.967 1.00 95.06 177 GLY A N 1
ATOM 1374 C CA . GLY A 1 177 ? 35.491 3.419 -59.928 1.00 95.06 177 GLY A CA 1
ATOM 1375 C C . GLY A 1 177 ? 34.705 2.882 -61.127 1.00 95.06 177 GLY A C 1
ATOM 1376 O O . GLY A 1 177 ? 35.107 3.096 -62.271 1.00 95.06 177 GLY A O 1
ATOM 1377 N N . GLN A 1 178 ? 33.548 2.261 -60.884 1.00 93.12 178 GLN A N 1
ATOM 1378 C CA . GLN A 1 178 ? 32.639 1.784 -61.932 1.00 93.12 178 GLN A CA 1
ATOM 1379 C C . GLN A 1 178 ? 32.138 2.929 -62.822 1.00 93.12 178 GLN A C 1
ATOM 1381 O O . GLN A 1 178 ? 32.183 2.821 -64.048 1.00 93.12 178 GLN A O 1
ATOM 1386 N N . ILE A 1 179 ? 31.714 4.052 -62.232 1.00 94.31 179 ILE A N 1
ATOM 1387 C CA . ILE A 1 179 ? 31.258 5.231 -62.985 1.00 94.31 179 ILE A CA 1
ATOM 1388 C C . ILE A 1 179 ? 32.400 5.818 -63.821 1.00 94.31 179 ILE A C 1
ATOM 1390 O O . ILE A 1 179 ? 32.198 6.151 -64.990 1.00 94.31 179 ILE A O 1
ATOM 1394 N N . TYR A 1 180 ? 33.598 5.941 -63.245 1.00 93.56 180 TYR A N 1
ATOM 1395 C CA . TYR A 1 180 ? 34.776 6.443 -63.950 1.00 93.56 180 TYR A CA 1
ATOM 1396 C C . TYR A 1 180 ? 35.143 5.553 -65.140 1.00 93.56 180 TYR A C 1
ATOM 1398 O O . TYR A 1 180 ? 35.351 6.058 -66.245 1.00 93.56 180 TYR A O 1
ATOM 1406 N N . TYR A 1 181 ? 35.171 4.233 -64.930 1.00 91.31 181 TYR A N 1
ATOM 1407 C CA . TYR A 1 181 ? 35.451 3.261 -65.982 1.00 91.31 181 TYR A CA 1
ATOM 1408 C C . TYR A 1 181 ? 34.441 3.375 -67.128 1.00 91.31 181 TYR A C 1
ATOM 1410 O O . TYR A 1 181 ? 34.847 3.499 -68.283 1.00 91.31 181 TYR A O 1
ATOM 1418 N N . LEU A 1 182 ? 33.138 3.412 -66.820 1.00 89.06 182 LEU A N 1
ATOM 1419 C CA . LEU A 1 182 ? 32.089 3.562 -67.831 1.00 89.06 182 LEU A CA 1
ATOM 1420 C C . LEU A 1 182 ? 32.213 4.888 -68.593 1.00 89.06 182 LEU A C 1
ATOM 1422 O O . LEU A 1 182 ? 32.182 4.882 -69.822 1.00 89.06 182 LEU A O 1
ATOM 1426 N N . LYS A 1 183 ? 32.416 6.019 -67.900 1.00 86.19 183 LYS A N 1
ATOM 1427 C CA . LYS A 1 183 ? 32.613 7.324 -68.556 1.00 86.19 183 LYS A CA 1
ATOM 1428 C C . LYS A 1 183 ? 33.811 7.303 -69.502 1.00 86.19 183 LYS A C 1
ATOM 1430 O O . LYS A 1 183 ? 33.674 7.697 -70.656 1.00 86.19 183 LYS A O 1
ATOM 1435 N N . ARG A 1 184 ? 34.955 6.783 -69.049 1.00 84.50 184 ARG A N 1
ATOM 1436 C CA . ARG A 1 184 ? 36.177 6.723 -69.858 1.00 84.50 184 ARG A CA 1
ATOM 1437 C C . ARG A 1 184 ? 36.059 5.752 -71.034 1.00 84.50 184 ARG A C 1
ATOM 1439 O O . ARG A 1 184 ? 36.577 6.041 -72.108 1.00 84.50 184 ARG A O 1
ATOM 1446 N N . PHE A 1 185 ? 35.355 4.633 -70.869 1.00 84.44 185 PHE A N 1
ATOM 1447 C CA . PHE A 1 185 ? 35.085 3.691 -71.957 1.00 84.44 185 PHE A CA 1
ATOM 1448 C C . PHE A 1 185 ? 34.252 4.328 -73.084 1.00 84.44 185 PHE A C 1
ATOM 1450 O O . PHE A 1 185 ? 34.570 4.136 -74.258 1.00 84.44 185 PHE A O 1
ATOM 1457 N N . PHE A 1 186 ? 33.229 5.125 -72.748 1.00 78.00 186 PHE A N 1
ATOM 1458 C CA . PHE A 1 186 ? 32.410 5.833 -73.742 1.00 78.00 186 PHE A CA 1
ATOM 1459 C C . PHE A 1 186 ? 33.087 7.085 -74.320 1.00 78.00 186 PHE A C 1
ATOM 1461 O O . PHE A 1 186 ? 32.857 7.422 -75.480 1.00 78.00 186 PHE A O 1
ATOM 1468 N N . GLU A 1 187 ? 33.958 7.753 -73.562 1.00 72.06 187 GLU A N 1
ATOM 1469 C CA . GLU A 1 187 ? 34.718 8.916 -74.036 1.00 72.06 187 GLU A CA 1
ATOM 1470 C C . GLU A 1 187 ? 35.770 8.536 -75.096 1.00 72.06 187 GLU A C 1
ATOM 1472 O O . GLU A 1 187 ? 35.978 9.276 -76.055 1.00 72.06 187 GLU A O 1
ATOM 1477 N N . VAL A 1 188 ? 36.360 7.338 -75.000 1.00 58.94 188 VAL A N 1
ATOM 1478 C CA . VAL A 1 188 ? 37.419 6.854 -75.910 1.00 58.94 188 VAL A CA 1
ATOM 1479 C C . VAL A 1 188 ? 36.870 6.228 -77.211 1.00 58.94 188 VAL A C 1
ATOM 1481 O O . VAL A 1 188 ? 37.641 5.817 -78.075 1.00 58.94 188 VAL A O 1
ATOM 1484 N N . ARG A 1 189 ? 35.545 6.199 -77.425 1.00 55.84 189 ARG A N 1
ATOM 1485 C CA . ARG A 1 189 ? 34.929 5.664 -78.661 1.00 55.84 189 ARG A CA 1
ATOM 1486 C C . ARG A 1 189 ? 34.196 6.680 -79.543 1.00 55.84 189 ARG A C 1
ATOM 1488 O O . ARG A 1 189 ? 33.523 6.266 -80.481 1.00 55.84 189 ARG A O 1
ATOM 1495 N N . ARG A 1 190 ? 34.377 7.993 -79.352 1.00 60.25 190 ARG A N 1
ATOM 1496 C CA . ARG A 1 190 ? 34.082 8.963 -80.427 1.00 60.25 190 ARG A CA 1
ATOM 1497 C C . ARG A 1 190 ? 35.257 9.053 -81.408 1.00 60.25 190 ARG A C 1
ATOM 1499 O O . ARG A 1 190 ? 35.949 10.063 -81.468 1.00 60.25 190 ARG A O 1
ATOM 1506 N N . VAL A 1 191 ? 35.470 7.985 -82.173 1.00 54.41 191 VAL A N 1
ATOM 1507 C CA . VAL A 1 191 ? 36.067 8.087 -83.510 1.00 54.41 191 VAL A CA 1
ATOM 1508 C C . VAL A 1 191 ? 34.904 7.932 -84.481 1.00 54.41 191 VAL A C 1
ATOM 1510 O O . VAL A 1 191 ? 34.104 7.012 -84.323 1.00 54.41 191 VAL A O 1
ATOM 1513 N N . VAL A 1 192 ? 34.787 8.928 -85.359 1.00 47.91 192 VAL A N 1
ATOM 1514 C CA . VAL A 1 192 ? 33.766 9.116 -86.401 1.00 47.91 192 VAL A CA 1
ATOM 1515 C C . VAL A 1 192 ? 33.464 7.830 -87.164 1.00 47.91 192 VAL A C 1
ATOM 1517 O O . VAL A 1 192 ? 34.439 7.113 -87.484 1.00 47.91 192 VAL A O 1
#

Radius of gyration: 37.33 Å; Cα contacts (8 Å, |Δi|>4): 249; chains: 1; bounding box: 77×22×114 Å

Organism: Rhinolophus ferrumequinum (NCBI:txid59479)

Sequence (192 aa):
MVTLAELLVLLAALLATASGYFVSIDAHAEECFFERVTSGTKMGLIFEVAEGGFLDIDVEITGPDNKGIYKGDRESSGKYTFAAHMDGTYKFCFSNRMSTMTPKIVMFTIDIGEAPKGQDMEKMINELAVAMTAVKHEQEYMEVRERIHRAINDNTNSRVVLWSFFEALVLVAMTLGQIYYLKRFFEVRRVV

Mean predicted aligned error: 15.42 Å